Protein AF-A0A078AHN8-F1 (afdb_monomer)

Structure (mmCIF, N/CA/C/O backbone):
data_AF-A0A078AHN8-F1
#
_entry.id   AF-A0A078AHN8-F1
#
loop_
_atom_site.group_PDB
_atom_site.id
_atom_site.type_symbol
_atom_site.label_atom_id
_atom_site.label_alt_id
_atom_site.label_comp_id
_atom_site.label_asym_id
_atom_site.label_entity_id
_atom_site.label_seq_id
_atom_site.pdbx_PDB_ins_code
_atom_site.Cartn_x
_atom_site.Cartn_y
_atom_site.Cartn_z
_atom_site.occupancy
_atom_site.B_iso_or_equiv
_atom_site.auth_seq_id
_atom_site.auth_comp_id
_atom_site.auth_asym_id
_atom_site.auth_atom_id
_atom_site.pdbx_PDB_model_num
ATOM 1 N N . MET A 1 1 ? 18.246 -68.672 49.654 1.00 35.75 1 MET A N 1
ATOM 2 C CA . MET A 1 1 ? 19.232 -68.767 50.745 1.00 35.75 1 MET A CA 1
ATOM 3 C C . MET A 1 1 ? 20.589 -68.772 50.081 1.00 35.75 1 MET A C 1
ATOM 5 O O . MET A 1 1 ? 20.738 -69.561 49.163 1.00 35.75 1 MET A O 1
ATOM 9 N N . GLU A 1 2 ? 21.469 -67.874 50.535 1.00 36.12 2 GLU A N 1
ATOM 10 C CA . GLU A 1 2 ? 22.922 -67.840 50.276 1.00 36.12 2 GLU A CA 1
ATOM 11 C C . GLU A 1 2 ? 23.382 -67.589 48.828 1.00 36.12 2 GLU A C 1
ATOM 13 O O . GLU A 1 2 ? 22.828 -68.114 47.877 1.00 36.12 2 GLU A O 1
ATOM 18 N N . GLN A 1 3 ? 24.429 -66.822 48.550 1.00 37.09 3 GLN A N 1
ATOM 19 C CA . GLN A 1 3 ? 25.116 -65.733 49.241 1.00 37.09 3 GLN A CA 1
ATOM 20 C C . GLN A 1 3 ? 26.024 -65.114 48.165 1.00 37.09 3 GLN A C 1
ATOM 22 O O . GLN A 1 3 ? 26.516 -65.808 47.277 1.00 37.09 3 GLN A O 1
ATOM 27 N N . GLN A 1 4 ? 26.216 -63.801 48.232 1.00 43.62 4 GLN A N 1
ATOM 28 C CA . GLN A 1 4 ? 27.265 -63.087 47.508 1.00 43.62 4 GLN A CA 1
ATOM 29 C C . GLN A 1 4 ? 28.646 -63.640 47.877 1.00 43.62 4 GLN A C 1
ATOM 31 O O . GLN A 1 4 ? 28.876 -63.904 49.054 1.00 43.62 4 GLN A O 1
ATOM 36 N N . GLN A 1 5 ? 29.584 -63.661 46.925 1.00 42.03 5 GLN A N 1
ATOM 37 C CA . GLN A 1 5 ? 30.926 -63.130 47.174 1.00 42.03 5 GLN A CA 1
ATOM 38 C C . GLN A 1 5 ? 31.675 -62.813 45.874 1.00 42.03 5 GLN A C 1
ATOM 40 O O . GLN A 1 5 ? 31.780 -63.615 44.949 1.00 42.03 5 GLN A O 1
ATOM 45 N N . SER A 1 6 ? 32.137 -61.573 45.850 1.00 37.25 6 SER A N 1
ATOM 46 C CA . SER A 1 6 ? 33.074 -60.912 44.954 1.00 37.25 6 SER A CA 1
ATOM 47 C C . SER A 1 6 ? 34.523 -61.143 45.401 1.00 37.25 6 SER A C 1
ATOM 49 O O . SER A 1 6 ? 34.745 -61.327 46.592 1.00 37.25 6 SER A O 1
ATOM 51 N N . ASP A 1 7 ? 35.471 -61.101 44.453 1.00 36.12 7 ASP A N 1
ATOM 52 C CA . ASP A 1 7 ? 36.743 -60.329 44.473 1.00 36.12 7 ASP A CA 1
ATOM 53 C C . ASP A 1 7 ? 37.668 -60.823 43.331 1.00 36.12 7 ASP A C 1
ATOM 55 O O . ASP A 1 7 ? 37.806 -62.022 43.111 1.00 36.12 7 ASP A O 1
ATOM 59 N N . GLN A 1 8 ? 38.072 -59.964 42.376 1.00 36.69 8 GLN A N 1
ATOM 60 C CA . GLN A 1 8 ? 39.296 -59.125 42.364 1.00 36.69 8 GLN A CA 1
ATOM 61 C C . GLN A 1 8 ? 40.592 -59.948 42.516 1.00 36.69 8 GLN A C 1
ATOM 63 O O . GLN A 1 8 ? 40.705 -60.750 43.425 1.00 36.69 8 GLN A O 1
ATOM 68 N N . SER A 1 9 ? 41.677 -59.813 41.751 1.00 36.75 9 SER A N 1
ATOM 69 C CA . SER A 1 9 ? 42.157 -58.917 40.690 1.00 36.75 9 SER A CA 1
ATOM 70 C C . SER A 1 9 ? 43.461 -59.551 40.165 1.00 36.75 9 SER A C 1
ATOM 72 O O . SER A 1 9 ? 44.161 -60.157 40.970 1.00 36.75 9 SER A O 1
ATOM 74 N N . GLN A 1 10 ? 43.863 -59.348 38.901 1.00 33.56 10 GLN A N 1
ATOM 75 C CA . GLN A 1 10 ? 45.267 -59.023 38.575 1.00 33.56 10 GLN A CA 1
ATOM 76 C C . GLN A 1 10 ? 45.485 -58.587 37.114 1.00 33.56 10 GLN A C 1
ATOM 78 O O . GLN A 1 10 ? 45.014 -59.193 36.158 1.00 33.56 10 GLN A O 1
ATOM 83 N N . HIS A 1 11 ? 46.224 -57.481 37.019 1.00 36.34 11 HIS A N 1
ATOM 84 C CA . HIS A 1 11 ? 46.877 -56.838 35.884 1.00 36.34 11 HIS A CA 1
ATOM 85 C C . HIS A 1 11 ? 47.443 -57.736 34.769 1.00 36.34 11 HIS A C 1
ATOM 87 O O . HIS A 1 11 ? 48.199 -58.657 35.055 1.00 36.34 11 HIS A O 1
ATOM 93 N N . GLN A 1 12 ? 47.260 -57.295 33.514 1.00 32.47 12 GLN A N 1
ATOM 94 C CA . GLN A 1 12 ? 48.341 -57.074 32.534 1.00 32.47 12 GLN A CA 1
ATOM 95 C C . GLN A 1 12 ? 47.819 -56.275 31.314 1.00 32.47 12 GLN A C 1
ATOM 97 O O . GLN A 1 12 ? 46.840 -56.647 30.676 1.00 32.47 12 GLN A O 1
ATOM 102 N N . GLN A 1 13 ? 48.490 -55.168 30.993 1.00 35.78 13 GLN A N 1
ATOM 103 C CA . GLN A 1 13 ? 48.523 -54.502 29.678 1.00 35.78 13 GLN A CA 1
ATOM 104 C C . GLN A 1 13 ? 49.965 -54.650 29.138 1.00 35.78 13 GLN A C 1
ATOM 106 O O . GLN A 1 13 ? 50.864 -54.881 29.948 1.00 35.78 13 GLN A O 1
ATOM 111 N N . PRO A 1 14 ? 50.277 -54.341 27.864 1.00 43.97 14 PRO A N 1
ATOM 112 C CA . PRO A 1 14 ? 49.484 -54.432 26.635 1.00 43.97 14 PRO A CA 1
ATOM 113 C C . PRO A 1 14 ? 50.279 -55.144 25.507 1.00 43.97 14 PRO A C 1
ATOM 115 O O . PRO A 1 14 ? 51.507 -55.096 25.471 1.00 43.97 14 PRO A O 1
ATOM 118 N N . GLN A 1 15 ? 49.605 -55.737 24.518 1.00 32.09 15 GLN A N 1
ATOM 119 C CA . GLN A 1 15 ? 50.236 -56.015 23.221 1.00 32.09 15 GLN A CA 1
ATOM 120 C C . GLN A 1 15 ? 49.446 -55.359 22.093 1.00 32.09 15 GLN A C 1
ATOM 122 O O . GLN A 1 15 ? 48.255 -55.583 21.894 1.00 32.09 15 GLN A O 1
ATOM 127 N N . SER A 1 16 ? 50.178 -54.502 21.391 1.00 38.03 16 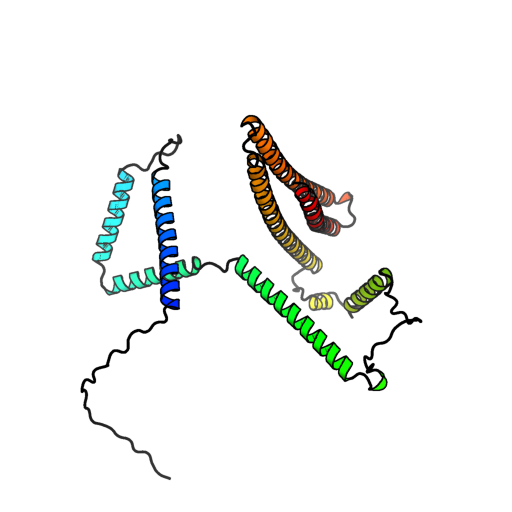SER A N 1
ATOM 128 C CA . SER A 1 16 ? 49.850 -53.780 20.175 1.00 38.03 16 SER A CA 1
ATOM 129 C C . SER A 1 16 ? 49.277 -54.691 19.093 1.00 38.03 16 SER A C 1
ATOM 131 O O . SER A 1 16 ? 49.978 -55.561 18.577 1.00 38.03 16 SER A O 1
ATOM 133 N N . THR A 1 17 ? 48.037 -54.432 18.689 1.00 34.03 17 THR A N 1
ATOM 134 C CA . THR A 1 17 ? 47.486 -54.932 17.428 1.00 34.03 17 THR A CA 1
ATOM 135 C C . THR A 1 17 ? 47.463 -53.783 16.429 1.00 34.03 17 THR A C 1
ATOM 137 O O . THR A 1 17 ? 46.892 -52.725 16.682 1.00 34.03 17 THR A O 1
ATOM 140 N N . GLN A 1 18 ? 48.159 -53.986 15.315 1.00 33.25 18 GLN A N 1
ATOM 141 C CA . GLN A 1 18 ? 48.203 -53.089 14.170 1.00 33.25 18 GLN A CA 1
ATOM 142 C C . GLN A 1 18 ? 46.805 -52.981 13.550 1.00 33.25 18 GLN A C 1
ATOM 144 O O . GLN A 1 18 ? 46.263 -53.964 13.046 1.00 33.25 18 GLN A O 1
ATOM 149 N N . SER A 1 19 ? 46.232 -51.780 13.573 1.00 33.88 19 SER A N 1
ATOM 150 C CA . SER A 1 19 ? 45.054 -51.441 12.778 1.00 33.88 19 SER A CA 1
ATOM 151 C C . SER A 1 19 ? 45.464 -51.330 11.312 1.00 33.88 19 SER A C 1
ATOM 153 O O . SER A 1 19 ? 46.195 -50.418 10.928 1.00 33.88 19 SER A O 1
ATOM 155 N N . ASN A 1 20 ? 44.995 -52.271 10.496 1.00 37.12 20 ASN A N 1
ATOM 156 C CA . ASN A 1 20 ? 45.061 -52.168 9.046 1.00 37.12 20 ASN A CA 1
ATOM 157 C C . ASN A 1 20 ? 44.153 -51.031 8.566 1.00 37.12 20 ASN A C 1
ATOM 159 O O . ASN A 1 20 ? 42.945 -51.027 8.806 1.00 37.12 20 ASN A O 1
ATOM 163 N N . ASN A 1 21 ? 44.771 -50.088 7.859 1.00 38.84 21 ASN A N 1
ATOM 164 C CA . ASN A 1 21 ? 44.128 -49.026 7.101 1.00 38.84 21 ASN A CA 1
ATOM 165 C C . ASN A 1 21 ? 43.079 -49.602 6.143 1.00 38.84 21 ASN A C 1
ATOM 167 O O . ASN A 1 21 ? 43.415 -50.315 5.201 1.00 38.84 21 ASN A O 1
ATOM 171 N N . THR A 1 22 ? 41.819 -49.234 6.352 1.00 37.78 22 THR A N 1
ATOM 172 C CA . THR A 1 22 ? 40.804 -49.252 5.295 1.00 37.78 22 THR A CA 1
ATOM 173 C C . THR A 1 22 ? 40.292 -47.830 5.160 1.00 37.78 22 THR A C 1
ATOM 175 O O . THR A 1 22 ? 39.269 -47.455 5.725 1.00 37.78 22 THR A O 1
ATOM 178 N N . GLU A 1 23 ? 41.069 -47.014 4.458 1.00 41.03 23 GLU A N 1
ATOM 179 C CA . GLU A 1 23 ? 40.654 -45.691 4.029 1.00 41.03 23 GLU A CA 1
ATOM 180 C C . GLU A 1 23 ? 40.371 -45.719 2.524 1.00 41.03 23 GLU A C 1
ATOM 182 O O . GLU A 1 23 ? 41.184 -46.178 1.728 1.00 41.03 23 GLU A O 1
ATOM 187 N N . GLN A 1 24 ? 39.216 -45.145 2.187 1.00 39.56 24 GLN A N 1
ATOM 188 C CA . GLN A 1 24 ? 38.945 -44.415 0.949 1.00 39.56 24 GLN A CA 1
ATOM 189 C C . GLN A 1 24 ? 38.568 -45.234 -0.295 1.00 39.56 24 GLN A C 1
ATOM 191 O O . GLN A 1 24 ? 39.342 -45.443 -1.218 1.00 39.56 24 GLN A O 1
ATOM 196 N N . ASN A 1 25 ? 37.268 -45.518 -0.388 1.00 42.12 25 ASN A N 1
ATOM 197 C CA . ASN A 1 25 ? 36.521 -45.321 -1.631 1.00 42.12 25 ASN A CA 1
ATOM 198 C C . ASN A 1 25 ? 35.291 -44.459 -1.316 1.00 42.12 25 ASN A C 1
ATOM 200 O O . ASN A 1 25 ? 34.162 -44.940 -1.231 1.00 42.12 25 ASN A O 1
ATOM 204 N N . ALA A 1 26 ? 35.528 -43.165 -1.081 1.00 46.50 26 ALA A N 1
ATOM 205 C CA . ALA A 1 26 ? 34.457 -42.180 -1.079 1.00 46.50 26 ALA A CA 1
ATOM 206 C C . ALA A 1 26 ? 33.946 -42.036 -2.518 1.00 46.50 26 ALA A C 1
ATOM 208 O O . A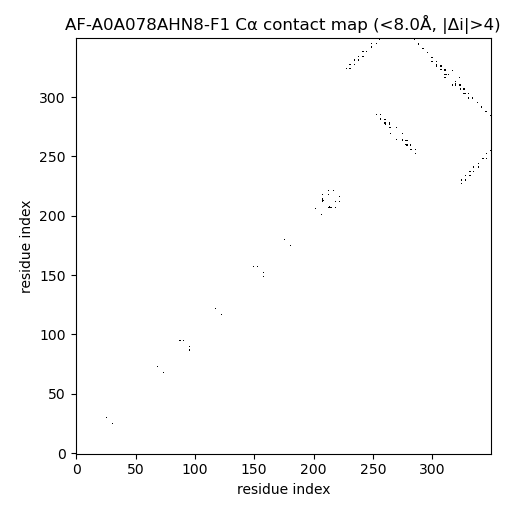LA A 1 26 ? 34.698 -41.743 -3.446 1.00 46.50 26 ALA A O 1
ATOM 209 N N . THR A 1 27 ? 32.656 -42.293 -2.702 1.00 52.50 27 THR A N 1
ATOM 210 C CA . THR A 1 27 ? 31.942 -42.192 -3.976 1.00 52.50 27 THR A CA 1
ATOM 211 C C . THR A 1 27 ? 32.239 -40.868 -4.700 1.00 52.50 27 THR A C 1
ATOM 213 O O . THR A 1 27 ? 32.110 -39.808 -4.081 1.00 52.50 27 THR A O 1
ATOM 216 N N . PRO A 1 28 ? 32.519 -40.883 -6.021 1.00 54.66 28 PRO A N 1
ATOM 217 C CA . PRO A 1 28 ? 32.940 -39.709 -6.804 1.00 54.66 28 PRO A CA 1
ATOM 218 C C . PRO A 1 28 ? 31.945 -38.536 -6.779 1.00 54.66 28 PRO A C 1
ATOM 220 O O . PRO A 1 28 ? 32.307 -37.402 -7.075 1.00 54.66 28 PRO A O 1
ATOM 223 N N . LYS A 1 29 ? 30.698 -38.780 -6.369 1.00 52.62 29 LYS A N 1
ATOM 224 C CA . LYS A 1 29 ? 29.659 -37.757 -6.214 1.00 52.62 29 LYS A CA 1
ATOM 225 C C . LYS A 1 29 ? 29.928 -36.798 -5.043 1.00 52.62 29 LYS A C 1
ATOM 227 O O . LYS A 1 29 ? 29.692 -35.605 -5.180 1.00 52.62 29 LYS A O 1
ATOM 232 N N . ILE A 1 30 ? 30.492 -37.295 -3.938 1.00 54.25 30 ILE A N 1
ATOM 233 C CA . ILE A 1 30 ? 30.787 -36.485 -2.741 1.00 54.25 30 ILE A CA 1
ATOM 234 C C . ILE A 1 30 ? 31.982 -35.556 -3.002 1.00 54.25 30 ILE A C 1
ATOM 236 O O . ILE A 1 30 ? 31.975 -34.407 -2.570 1.00 54.25 30 ILE A O 1
ATOM 240 N N . GLN A 1 31 ? 32.967 -36.016 -3.780 1.00 59.56 31 GLN A N 1
ATOM 241 C CA . GLN A 1 31 ? 34.129 -35.209 -4.162 1.00 59.56 31 GLN A CA 1
ATOM 242 C C . GLN A 1 31 ? 33.726 -34.012 -5.042 1.00 59.56 31 GLN A C 1
ATOM 244 O O . GLN A 1 31 ? 34.178 -32.892 -4.816 1.00 59.56 31 GLN A O 1
ATOM 249 N N . ILE A 1 32 ? 32.814 -34.233 -5.999 1.00 66.56 32 ILE A N 1
ATOM 250 C CA . ILE A 1 32 ? 32.313 -33.188 -6.907 1.00 66.56 32 ILE A CA 1
ATOM 251 C C . ILE A 1 32 ? 31.531 -32.112 -6.140 1.00 66.56 32 ILE A C 1
ATOM 253 O O . ILE A 1 32 ? 31.678 -30.921 -6.429 1.00 66.56 32 ILE A O 1
ATOM 257 N N . ASP A 1 33 ? 30.731 -32.503 -5.146 1.00 64.81 33 ASP A N 1
ATOM 258 C CA . ASP A 1 33 ? 29.982 -31.550 -4.323 1.00 64.81 33 ASP A CA 1
ATOM 259 C C . ASP A 1 33 ? 30.899 -30.753 -3.379 1.00 64.81 33 ASP A C 1
ATOM 261 O O . ASP A 1 33 ? 30.700 -29.546 -3.209 1.00 64.81 33 ASP A O 1
ATOM 265 N N . LEU A 1 34 ? 31.964 -31.371 -2.852 1.00 64.69 34 LEU A N 1
ATOM 266 C CA . LEU A 1 34 ? 32.978 -30.676 -2.050 1.00 64.69 34 LEU A CA 1
ATOM 267 C C . LEU A 1 34 ? 33.773 -29.652 -2.876 1.00 64.69 34 LEU A C 1
ATOM 269 O O . LEU A 1 34 ? 34.005 -28.532 -2.416 1.00 64.69 34 LEU A O 1
ATOM 273 N N . ASP A 1 35 ? 34.148 -29.997 -4.108 1.00 72.25 35 ASP A N 1
ATOM 274 C CA . ASP A 1 35 ? 34.859 -29.085 -5.011 1.00 72.25 35 ASP A CA 1
ATOM 275 C C . ASP A 1 35 ? 33.964 -27.930 -5.477 1.00 72.25 35 ASP A C 1
ATOM 277 O O . ASP A 1 35 ? 34.410 -26.782 -5.580 1.00 72.25 35 ASP A O 1
ATOM 281 N N . ARG A 1 36 ? 32.670 -28.195 -5.701 1.00 75.06 36 ARG A N 1
ATOM 282 C CA . ARG A 1 36 ? 31.678 -27.153 -5.996 1.00 75.06 36 ARG A CA 1
ATOM 283 C C . ARG A 1 36 ? 31.490 -26.209 -4.805 1.00 75.06 36 ARG A C 1
ATOM 285 O O . ARG A 1 36 ? 31.364 -25.001 -5.017 1.00 75.06 36 ARG A O 1
ATOM 292 N N . TYR A 1 37 ? 31.500 -26.727 -3.576 1.00 74.50 37 TYR A N 1
ATOM 293 C CA . TYR A 1 37 ? 31.437 -25.913 -2.361 1.00 74.50 37 TYR A CA 1
ATOM 294 C C . TYR A 1 37 ? 32.692 -25.042 -2.195 1.00 74.50 37 TYR A C 1
ATOM 296 O O . TYR A 1 37 ? 32.570 -23.833 -2.002 1.00 74.50 37 TYR A O 1
ATOM 304 N N . ARG A 1 38 ? 33.897 -25.603 -2.387 1.00 79.00 38 ARG A N 1
ATOM 305 C CA . ARG A 1 38 ? 35.157 -24.835 -2.333 1.00 79.00 38 ARG A CA 1
ATOM 306 C C . ARG A 1 38 ? 35.208 -23.707 -3.361 1.00 79.00 38 ARG A C 1
ATOM 308 O O . ARG A 1 38 ? 35.601 -22.601 -3.010 1.00 79.00 38 ARG A O 1
ATOM 315 N N . ARG A 1 39 ? 34.752 -23.941 -4.600 1.00 81.50 39 ARG A N 1
ATOM 316 C CA . ARG A 1 39 ? 34.687 -22.876 -5.622 1.00 81.50 39 ARG A CA 1
ATOM 317 C C . ARG A 1 39 ? 33.728 -21.752 -5.240 1.00 81.50 39 ARG A C 1
ATOM 319 O O . ARG A 1 39 ? 34.037 -20.594 -5.493 1.00 81.50 39 ARG A O 1
ATOM 326 N N . LYS A 1 40 ? 32.580 -22.068 -4.631 1.00 82.38 40 LYS A N 1
ATOM 327 C CA . LYS A 1 40 ? 31.655 -21.035 -4.137 1.00 82.38 40 LYS A CA 1
ATOM 328 C C . LYS A 1 40 ? 32.282 -20.208 -3.019 1.00 82.38 40 LYS A C 1
ATOM 330 O O . LYS A 1 40 ? 32.142 -18.992 -3.044 1.00 82.38 40 LYS A O 1
ATOM 335 N N . GLN A 1 41 ? 32.994 -20.850 -2.094 1.00 79.69 41 GLN A N 1
ATOM 336 C CA . GLN A 1 41 ? 33.667 -20.146 -1.005 1.00 79.69 41 GLN A CA 1
ATOM 337 C C . GLN A 1 41 ? 34.766 -19.215 -1.529 1.00 79.69 41 GLN A C 1
ATOM 339 O O . GLN A 1 41 ? 34.815 -18.053 -1.150 1.00 79.69 41 GLN A O 1
ATOM 344 N N . GLN A 1 42 ? 35.556 -19.679 -2.498 1.00 86.75 42 GLN A N 1
ATOM 345 C CA . GLN A 1 42 ? 36.605 -18.872 -3.118 1.00 86.75 42 GLN A CA 1
ATOM 346 C C . GLN A 1 42 ? 36.048 -17.634 -3.847 1.00 86.75 42 GLN A C 1
ATOM 348 O O . GLN A 1 42 ? 36.600 -16.550 -3.715 1.00 86.75 42 GLN A O 1
ATOM 353 N N . ILE A 1 43 ? 34.904 -17.757 -4.535 1.00 84.88 43 ILE A N 1
ATOM 354 C CA . ILE A 1 43 ? 34.223 -16.611 -5.170 1.00 84.88 43 ILE A CA 1
ATOM 355 C C . ILE A 1 43 ? 33.754 -15.582 -4.127 1.00 84.88 43 ILE A C 1
ATOM 357 O O . ILE A 1 43 ? 33.805 -14.379 -4.384 1.00 84.88 43 ILE A O 1
ATOM 361 N N . ILE A 1 44 ? 33.287 -16.040 -2.961 1.00 80.31 44 ILE A N 1
ATOM 362 C CA . ILE A 1 44 ? 32.862 -15.159 -1.863 1.00 80.31 44 ILE A CA 1
ATOM 363 C C . ILE A 1 44 ? 34.073 -14.419 -1.282 1.00 80.31 44 ILE A C 1
ATOM 365 O O . ILE A 1 44 ? 34.020 -13.197 -1.131 1.00 80.31 44 ILE A O 1
ATOM 369 N N . ASP A 1 45 ? 35.170 -15.131 -1.035 1.00 82.25 45 ASP A N 1
ATOM 370 C CA . ASP A 1 45 ? 36.396 -14.562 -0.468 1.00 82.25 45 ASP A CA 1
ATOM 371 C C . ASP A 1 45 ? 37.056 -13.556 -1.440 1.00 82.25 45 ASP A C 1
ATOM 373 O O . ASP A 1 45 ? 37.515 -12.481 -1.029 1.00 82.25 45 ASP A O 1
ATOM 377 N N . ASP A 1 46 ? 37.026 -13.840 -2.748 1.00 85.19 46 ASP A N 1
ATOM 378 C CA . ASP A 1 46 ? 37.503 -12.938 -3.804 1.00 85.19 46 ASP A CA 1
ATOM 379 C C . ASP A 1 46 ? 36.628 -11.676 -3.903 1.00 85.19 46 ASP A C 1
ATOM 381 O O . ASP A 1 46 ? 37.144 -10.557 -3.989 1.00 85.19 46 ASP A O 1
ATOM 385 N N . ALA A 1 47 ? 35.300 -11.819 -3.819 1.00 79.19 47 ALA A N 1
ATOM 386 C CA . ALA A 1 47 ? 34.372 -10.687 -3.826 1.00 79.19 47 ALA A CA 1
ATOM 387 C C . ALA A 1 47 ? 34.529 -9.791 -2.584 1.00 79.19 47 ALA A C 1
ATOM 389 O O . ALA A 1 47 ? 34.422 -8.562 -2.674 1.00 79.19 47 ALA A O 1
ATOM 390 N N . GLU A 1 48 ? 34.812 -10.377 -1.419 1.00 81.31 48 GLU A N 1
ATOM 391 C CA . GLU A 1 48 ? 35.052 -9.625 -0.188 1.00 81.31 48 GLU A CA 1
ATOM 392 C C . GLU A 1 48 ? 36.398 -8.886 -0.225 1.00 81.31 48 GLU A C 1
ATOM 394 O O . GLU A 1 48 ? 36.508 -7.737 0.222 1.00 81.31 48 GLU A O 1
ATOM 399 N N . THR A 1 49 ? 37.414 -9.509 -0.825 1.00 83.44 49 THR A N 1
ATOM 400 C CA . THR A 1 49 ? 38.720 -8.885 -1.069 1.00 83.44 49 THR A CA 1
ATOM 401 C C . THR A 1 49 ? 38.589 -7.712 -2.041 1.00 83.44 49 THR A C 1
ATOM 403 O O . THR A 1 49 ? 39.112 -6.630 -1.766 1.00 83.44 49 THR A O 1
ATOM 406 N N . GLN A 1 50 ? 37.805 -7.868 -3.111 1.00 77.19 50 GLN A N 1
ATOM 407 C CA . GLN A 1 50 ? 37.544 -6.794 -4.069 1.00 77.19 50 GLN A CA 1
ATOM 408 C C . GLN A 1 50 ? 36.805 -5.613 -3.420 1.00 77.19 50 GLN A C 1
ATOM 410 O O . GLN A 1 50 ? 37.220 -4.466 -3.578 1.00 77.19 50 GLN A O 1
ATOM 415 N N . ARG A 1 51 ? 35.798 -5.875 -2.570 1.00 74.62 51 ARG A N 1
ATOM 416 C CA . ARG A 1 51 ? 35.130 -4.825 -1.773 1.00 74.62 51 ARG A CA 1
ATOM 417 C C . ARG A 1 51 ? 36.093 -4.070 -0.858 1.00 74.62 51 ARG A C 1
ATOM 419 O O . ARG A 1 51 ? 35.974 -2.853 -0.718 1.00 74.62 51 ARG A O 1
ATOM 426 N N . LYS A 1 52 ? 37.045 -4.764 -0.226 1.00 75.75 52 LYS A N 1
ATOM 427 C CA . LYS A 1 52 ? 38.075 -4.140 0.625 1.00 75.75 52 LYS A CA 1
ATOM 428 C C . LYS A 1 52 ? 39.037 -3.261 -0.184 1.00 75.75 52 LYS A C 1
ATOM 430 O O . LYS A 1 52 ? 39.501 -2.247 0.338 1.00 75.75 52 LYS A O 1
ATOM 435 N N . ILE A 1 53 ? 39.320 -3.617 -1.438 1.00 75.31 53 ILE A N 1
ATOM 436 C CA . ILE A 1 53 ? 40.125 -2.803 -2.363 1.00 75.31 53 ILE A CA 1
ATOM 437 C C . ILE A 1 53 ? 39.341 -1.557 -2.800 1.00 75.31 53 ILE A C 1
ATOM 439 O O . ILE A 1 53 ? 39.869 -0.447 -2.722 1.00 75.31 53 ILE A O 1
ATOM 443 N N . ASP A 1 54 ? 38.065 -1.709 -3.153 1.00 69.88 54 ASP A N 1
ATOM 444 C CA . ASP A 1 54 ? 37.213 -0.591 -3.572 1.00 69.88 54 ASP A CA 1
ATOM 445 C C . ASP A 1 54 ? 36.986 0.415 -2.432 1.00 69.88 54 ASP A C 1
ATOM 447 O O . ASP A 1 54 ? 37.103 1.622 -2.636 1.00 69.88 54 ASP A O 1
ATOM 451 N N . LEU A 1 55 ? 36.786 -0.058 -1.197 1.00 65.62 55 LEU A N 1
ATOM 452 C CA . LEU A 1 55 ? 36.685 0.796 -0.004 1.00 65.62 55 LEU A CA 1
ATOM 453 C C . LEU A 1 55 ? 37.980 1.564 0.305 1.00 65.62 55 LEU A C 1
ATOM 455 O O . LEU A 1 55 ? 37.918 2.672 0.835 1.00 65.62 55 LEU A O 1
ATOM 459 N N . LYS A 1 56 ? 39.153 1.016 -0.041 1.00 64.75 56 LYS A N 1
ATOM 460 C CA . LYS A 1 56 ? 40.436 1.728 0.089 1.00 64.75 56 LYS A CA 1
ATOM 461 C C . LYS A 1 56 ? 40.625 2.800 -0.985 1.00 64.75 56 LYS A C 1
ATOM 463 O O . LYS A 1 56 ? 41.281 3.803 -0.714 1.00 64.75 56 LYS A O 1
ATOM 468 N N . ASN A 1 57 ? 40.027 2.623 -2.163 1.00 56.53 57 ASN A N 1
ATOM 469 C CA . ASN A 1 57 ? 40.093 3.595 -3.256 1.00 56.53 57 ASN A CA 1
ATOM 470 C C . ASN A 1 57 ? 39.068 4.734 -3.123 1.00 56.53 57 ASN A C 1
ATOM 472 O O . ASN A 1 57 ? 39.227 5.780 -3.753 1.00 56.53 57 ASN A O 1
ATOM 476 N N . VAL A 1 58 ? 38.068 4.603 -2.244 1.00 50.22 58 VAL A N 1
ATOM 477 C CA . VAL A 1 58 ? 37.176 5.706 -1.856 1.00 50.22 58 VAL A CA 1
ATOM 478 C C . VAL A 1 58 ? 37.822 6.521 -0.727 1.00 50.22 58 VAL A C 1
ATOM 480 O O . VAL A 1 58 ? 37.373 6.540 0.417 1.00 50.22 58 VAL A O 1
ATOM 483 N N . GLN A 1 59 ? 38.902 7.237 -1.046 1.00 47.88 59 GLN A N 1
ATOM 484 C CA . GLN A 1 59 ? 39.398 8.326 -0.206 1.00 47.88 59 GLN A CA 1
ATOM 485 C C . GLN A 1 59 ? 39.696 9.590 -1.025 1.00 47.88 59 GLN A C 1
ATOM 487 O O . GLN A 1 59 ? 40.569 9.611 -1.884 1.00 47.88 59 GLN A O 1
ATOM 492 N N . LYS A 1 60 ? 39.020 10.670 -0.594 1.00 41.69 60 LYS A N 1
ATOM 493 C CA . LYS A 1 60 ? 39.339 12.108 -0.727 1.00 41.69 60 LYS A CA 1
ATOM 494 C C . LYS A 1 60 ? 38.746 12.874 -1.921 1.00 41.69 60 LYS A C 1
ATOM 496 O O . LYS A 1 60 ? 39.445 13.308 -2.828 1.00 41.69 60 LYS A O 1
ATOM 501 N N . LYS A 1 61 ? 37.485 13.288 -1.750 1.00 42.34 61 LYS A N 1
ATOM 502 C CA . LYS A 1 61 ? 37.178 14.731 -1.768 1.00 42.34 61 LYS A CA 1
ATOM 503 C C . LYS A 1 61 ? 36.913 15.176 -0.322 1.00 42.34 61 LYS A C 1
ATOM 505 O O . LYS A 1 61 ? 36.098 14.541 0.344 1.00 42.34 61 LYS A O 1
ATOM 510 N N . PRO A 1 62 ? 37.629 16.179 0.208 1.00 42.41 62 PRO A N 1
ATOM 511 C CA . PRO A 1 62 ? 37.465 16.592 1.594 1.00 42.41 62 PRO A CA 1
ATOM 512 C C . PRO A 1 62 ? 36.133 17.329 1.772 1.00 42.41 62 PRO A C 1
ATOM 514 O O . PRO A 1 62 ? 35.885 18.344 1.123 1.00 42.41 62 PRO A O 1
ATOM 517 N N . HIS A 1 63 ? 35.292 16.831 2.678 1.00 47.50 63 HIS A N 1
ATOM 518 C CA . HIS A 1 63 ? 34.229 17.635 3.272 1.00 47.50 63 HIS A CA 1
ATOM 519 C C . HIS A 1 63 ? 34.869 18.693 4.190 1.00 47.50 63 HIS A C 1
ATOM 521 O O . HIS A 1 63 ? 35.700 18.339 5.034 1.00 47.50 63 HIS A O 1
ATOM 527 N N . PRO A 1 64 ? 34.503 19.980 4.068 1.00 41.91 64 PRO A N 1
ATOM 528 C CA . PRO A 1 64 ? 34.966 21.010 4.984 1.00 41.91 64 PRO A CA 1
ATOM 529 C C . PRO A 1 64 ? 34.257 20.810 6.329 1.00 41.91 64 PRO A C 1
ATOM 531 O O . PRO A 1 64 ? 33.085 21.141 6.467 1.00 41.91 64 PRO A O 1
ATOM 534 N N . GLY A 1 65 ? 34.938 20.219 7.314 1.00 49.66 65 GLY A N 1
ATOM 535 C CA . GLY A 1 65 ? 34.401 20.165 8.680 1.00 49.66 65 GLY A CA 1
ATOM 536 C C . GLY A 1 65 ? 34.960 19.092 9.609 1.00 49.66 65 GLY A C 1
ATOM 537 O O . GLY A 1 65 ? 34.914 19.284 10.818 1.00 49.66 65 GLY A O 1
ATOM 538 N N . PHE A 1 66 ? 35.540 18.004 9.097 1.00 45.81 66 PHE A N 1
ATOM 539 C CA . PHE A 1 66 ? 36.115 16.961 9.955 1.00 45.81 66 PHE A CA 1
ATOM 540 C C . PHE A 1 66 ? 37.642 17.034 9.961 1.00 45.81 66 PHE A C 1
ATOM 542 O O . PHE A 1 66 ? 38.309 16.624 9.012 1.00 45.81 66 PHE A O 1
ATOM 549 N N . LYS A 1 67 ? 38.200 17.572 11.052 1.00 47.88 67 LYS A N 1
ATOM 550 C CA . LYS A 1 67 ? 39.628 17.440 11.352 1.00 47.88 67 LYS A CA 1
ATOM 551 C C . LYS A 1 67 ? 39.898 15.969 11.705 1.00 47.88 67 LYS A C 1
ATOM 553 O O . LYS A 1 67 ? 39.275 15.478 12.646 1.00 47.88 67 LYS A O 1
ATOM 558 N N . PRO A 1 68 ? 40.775 15.254 10.979 1.00 53.38 68 PRO A N 1
ATOM 559 C CA . PRO A 1 68 ? 41.196 13.923 11.397 1.00 53.38 68 PRO A CA 1
ATOM 560 C C . PRO A 1 68 ? 41.855 14.002 12.785 1.00 53.38 68 PRO A C 1
ATOM 562 O O . PRO A 1 68 ? 42.446 15.040 13.111 1.00 53.38 68 PRO A O 1
ATOM 565 N N . PRO A 1 69 ? 41.747 12.942 13.610 1.00 53.41 69 PRO A N 1
ATOM 566 C CA . PRO A 1 69 ? 42.419 12.894 14.901 1.00 53.41 69 PRO A CA 1
ATOM 567 C C . PRO A 1 69 ? 43.910 13.173 14.697 1.00 53.41 69 PRO A C 1
ATOM 569 O O . PRO A 1 69 ? 44.526 12.668 13.756 1.00 53.41 69 PRO A O 1
ATOM 572 N N . SER A 1 70 ? 44.475 14.042 15.535 1.00 62.44 70 SER A N 1
ATOM 573 C CA . SER A 1 70 ? 45.889 14.395 15.465 1.00 62.44 70 SER A CA 1
ATOM 574 C C . SER A 1 70 ? 46.747 13.132 15.570 1.00 62.44 70 SER A C 1
ATOM 576 O O . SER A 1 70 ? 46.391 12.195 16.282 1.00 62.44 70 SER A O 1
ATOM 578 N N . LEU A 1 71 ? 47.906 13.116 14.905 1.00 60.50 71 LEU A N 1
ATOM 579 C CA . LEU A 1 71 ? 48.896 12.029 14.998 1.00 60.50 71 LEU A CA 1
ATOM 580 C C . LEU A 1 71 ? 49.222 11.642 16.459 1.00 60.50 71 LEU A C 1
ATOM 582 O O . LEU A 1 71 ? 49.531 10.487 16.737 1.00 60.50 71 LEU A O 1
ATOM 586 N N . SER A 1 72 ? 49.058 12.577 17.403 1.00 70.25 72 SER A N 1
ATOM 587 C CA . SER A 1 72 ? 49.183 12.327 18.842 1.00 70.25 72 SER A CA 1
ATOM 588 C C . SER A 1 72 ? 48.109 11.390 19.412 1.00 70.25 72 SER A C 1
ATOM 590 O O . SER A 1 72 ? 48.414 10.595 20.290 1.00 70.25 72 SER A O 1
ATOM 592 N N . ALA A 1 73 ? 46.865 11.447 18.927 1.00 68.06 73 ALA A N 1
ATOM 593 C CA . ALA A 1 73 ? 45.775 10.590 19.397 1.00 68.06 73 ALA A CA 1
ATOM 594 C C . ALA A 1 73 ? 45.949 9.143 18.913 1.00 68.06 73 ALA A C 1
ATOM 596 O O . ALA A 1 73 ? 45.637 8.197 19.633 1.00 68.06 73 ALA A O 1
ATOM 597 N N . GLN A 1 74 ? 46.505 8.969 17.713 1.00 73.25 74 GLN A N 1
ATOM 598 C CA . GLN A 1 74 ? 46.798 7.651 17.156 1.00 73.25 74 GLN A CA 1
ATOM 599 C C . GLN A 1 74 ? 47.980 6.989 17.888 1.00 73.25 74 GLN A C 1
ATOM 601 O O . GLN A 1 74 ? 47.888 5.826 18.269 1.00 73.25 74 GLN A O 1
ATOM 606 N N . GLN A 1 75 ? 49.026 7.761 18.209 1.00 76.50 75 GLN A N 1
ATOM 607 C CA . GLN A 1 75 ? 50.136 7.301 19.053 1.00 76.50 75 GLN A CA 1
ATOM 608 C C . GLN A 1 75 ? 49.692 6.967 20.484 1.00 76.50 75 GLN A C 1
ATOM 610 O O . GLN A 1 75 ? 50.102 5.945 21.024 1.00 76.50 75 GLN A O 1
ATOM 615 N N . GLN A 1 76 ? 48.810 7.771 21.087 1.00 75.62 76 GLN A N 1
ATOM 616 C CA . GLN A 1 76 ? 48.264 7.482 22.419 1.00 75.62 76 GLN A CA 1
ATOM 617 C C . GLN A 1 76 ? 47.424 6.199 22.443 1.00 75.62 76 GLN A C 1
ATOM 619 O O . GLN A 1 76 ? 47.467 5.457 23.425 1.00 75.62 76 GLN A O 1
ATOM 624 N N . PHE A 1 77 ? 46.692 5.907 21.367 1.00 75.25 77 PHE A N 1
ATOM 625 C CA . PHE A 1 77 ? 45.925 4.669 21.245 1.00 75.25 77 PHE A CA 1
ATOM 626 C C . PHE A 1 77 ? 46.836 3.440 21.110 1.00 75.25 77 PHE A C 1
ATOM 628 O O . PHE A 1 77 ? 46.632 2.445 21.804 1.00 75.25 77 PHE A O 1
ATOM 635 N N . GLU A 1 78 ? 47.883 3.520 20.285 1.00 79.12 78 GLU A N 1
ATOM 636 C CA . GLU A 1 78 ? 48.873 2.443 20.143 1.00 79.12 78 GLU A CA 1
ATOM 637 C C . GLU A 1 78 ? 49.668 2.209 21.437 1.00 79.12 78 GLU A C 1
ATOM 639 O O . GLU A 1 78 ? 49.901 1.064 21.833 1.00 79.12 78 GLU A O 1
ATOM 644 N N . GLU A 1 79 ? 50.038 3.278 22.147 1.00 80.94 79 GLU A N 1
ATOM 645 C CA . GLU A 1 79 ? 50.723 3.179 23.438 1.00 80.94 79 GLU A CA 1
ATOM 646 C C . GLU A 1 79 ? 49.806 2.593 24.524 1.00 80.94 79 GLU A C 1
ATOM 648 O O . GLU A 1 79 ? 50.249 1.789 25.347 1.00 80.94 79 GLU A O 1
ATOM 653 N N . SER A 1 80 ? 48.513 2.933 24.497 1.00 78.06 80 SER A N 1
ATOM 654 C CA . SER A 1 80 ? 47.503 2.341 25.378 1.00 78.06 80 SER A CA 1
ATOM 655 C C . SER A 1 80 ? 47.339 0.840 25.119 1.00 78.06 80 SER A C 1
ATOM 657 O O . SER A 1 80 ? 47.385 0.062 26.074 1.00 78.06 80 SER A O 1
ATOM 659 N N . GLN A 1 81 ? 47.259 0.409 23.854 1.00 79.19 81 GLN A N 1
ATOM 660 C CA . GLN A 1 81 ? 47.191 -1.017 23.516 1.00 79.19 81 GLN A CA 1
ATOM 661 C C . GLN A 1 81 ? 48.452 -1.779 23.939 1.00 79.19 81 GLN A C 1
ATOM 663 O O . GLN A 1 81 ? 48.346 -2.865 24.510 1.00 79.19 81 GLN A O 1
ATOM 668 N N . ARG A 1 82 ? 49.647 -1.203 23.739 1.00 80.62 82 ARG A N 1
ATOM 669 C CA . ARG A 1 82 ? 50.908 -1.814 24.195 1.00 80.62 82 ARG A CA 1
ATOM 670 C C . ARG A 1 82 ? 50.974 -1.956 25.714 1.00 80.62 82 ARG A C 1
ATOM 672 O O . ARG A 1 82 ? 51.376 -3.007 26.206 1.00 80.62 82 ARG A O 1
ATOM 679 N N . LYS A 1 83 ? 50.554 -0.934 26.468 1.00 81.19 83 LYS A N 1
ATOM 680 C CA . LYS A 1 83 ? 50.491 -1.007 27.941 1.00 81.19 83 LYS A CA 1
ATOM 681 C C . LYS A 1 83 ? 49.505 -2.077 28.412 1.00 81.19 83 LYS A C 1
ATOM 683 O O . LYS A 1 83 ? 49.794 -2.785 29.373 1.00 81.19 83 LYS A O 1
ATOM 688 N N . GLN A 1 84 ? 48.384 -2.238 27.712 1.00 76.06 84 GLN A N 1
ATOM 689 C CA . GLN A 1 84 ? 47.384 -3.256 28.027 1.00 76.06 84 GLN A CA 1
ATOM 690 C C . GLN A 1 84 ? 47.880 -4.681 27.718 1.00 76.06 84 GLN A C 1
ATOM 692 O O . GLN A 1 84 ? 47.594 -5.604 28.478 1.00 76.06 84 GLN A O 1
ATOM 697 N N . GLN A 1 85 ? 48.668 -4.865 26.653 1.00 76.31 85 GLN A N 1
ATOM 698 C CA . GLN A 1 85 ? 49.313 -6.147 26.336 1.00 76.31 85 GLN A CA 1
ATOM 699 C C . GLN A 1 85 ? 50.381 -6.528 27.367 1.00 76.31 85 GLN A C 1
ATOM 701 O O . GLN A 1 85 ? 50.345 -7.639 27.888 1.00 76.31 85 GLN A O 1
ATOM 706 N N . LEU A 1 86 ? 51.257 -5.592 27.742 1.00 79.94 86 LEU A N 1
ATOM 707 C CA . LEU A 1 86 ? 52.284 -5.832 28.764 1.00 79.94 86 LEU A CA 1
ATOM 708 C C . LEU A 1 86 ? 51.676 -6.151 30.139 1.00 79.94 86 LEU A C 1
ATOM 710 O O . LEU A 1 86 ? 52.193 -7.001 30.859 1.00 79.94 86 LEU A O 1
ATOM 714 N N . GLN A 1 87 ? 50.547 -5.527 30.497 1.00 73.81 87 GLN A N 1
ATOM 715 C CA . GLN A 1 87 ? 49.804 -5.902 31.704 1.00 73.81 87 GLN A CA 1
ATOM 716 C C . GLN A 1 87 ? 49.232 -7.320 31.624 1.00 73.81 87 GLN A C 1
ATOM 718 O O . GLN A 1 87 ? 49.257 -8.029 32.625 1.00 73.81 87 GLN A O 1
ATOM 723 N N . ARG A 1 88 ? 48.751 -7.757 30.453 1.00 68.94 88 ARG A N 1
ATOM 724 C CA . ARG A 1 88 ? 48.238 -9.125 30.262 1.00 68.94 88 ARG A CA 1
ATOM 725 C C . ARG A 1 88 ? 49.338 -10.189 30.357 1.00 68.94 88 ARG A C 1
ATOM 727 O O . ARG A 1 88 ? 49.057 -11.308 30.780 1.00 68.94 88 ARG A O 1
ATOM 734 N N . GLU A 1 89 ? 50.578 -9.848 30.014 1.00 74.69 89 GLU A N 1
ATOM 735 C CA . GLU A 1 89 ? 51.731 -10.754 30.121 1.00 74.69 89 GLU A CA 1
ATOM 736 C C . GLU A 1 89 ? 52.205 -10.969 31.568 1.00 74.69 89 GLU A C 1
ATOM 738 O O . GLU A 1 89 ? 52.737 -12.034 31.876 1.00 74.69 89 GLU A O 1
ATOM 743 N N . GLN A 1 90 ? 51.957 -10.010 32.468 1.00 81.75 90 GLN A N 1
ATOM 744 C CA . GLN A 1 90 ? 52.312 -10.102 33.894 1.00 81.75 90 GLN A CA 1
ATOM 745 C C . GLN A 1 90 ? 51.260 -10.814 34.763 1.00 81.75 90 GLN A C 1
ATOM 747 O O . GLN A 1 90 ? 51.468 -10.979 35.965 1.00 81.75 90 GLN A O 1
ATOM 752 N N . LEU A 1 91 ? 50.132 -11.232 34.184 1.00 78.38 91 LEU A N 1
ATOM 753 C CA . LEU A 1 91 ? 49.074 -11.931 34.913 1.00 78.38 91 LEU A CA 1
ATOM 754 C C . LEU A 1 91 ? 49.501 -13.355 35.285 1.00 78.38 91 LEU A C 1
ATOM 756 O O . LEU A 1 91 ? 50.155 -14.052 34.505 1.00 78.38 91 LEU A O 1
ATOM 760 N N . THR A 1 92 ? 49.074 -13.811 36.461 1.00 85.75 92 THR A N 1
ATOM 761 C CA . THR A 1 92 ? 49.227 -15.216 36.856 1.00 85.75 92 THR A CA 1
ATOM 762 C C . THR A 1 92 ? 48.366 -16.116 35.963 1.00 85.75 92 THR A C 1
ATOM 764 O O . THR A 1 92 ? 47.373 -15.670 35.385 1.00 85.75 92 THR A O 1
ATOM 767 N N . GLU A 1 93 ? 48.725 -17.397 35.829 1.00 84.44 93 GLU A N 1
ATOM 768 C CA . GLU A 1 93 ? 47.976 -18.335 34.972 1.00 84.44 93 GLU A CA 1
ATOM 769 C C . GLU A 1 93 ? 46.491 -18.446 35.367 1.00 84.44 93 GLU A C 1
ATOM 771 O O . GLU A 1 93 ? 45.628 -18.512 34.494 1.00 84.44 93 GLU A O 1
ATOM 776 N N . GLU A 1 94 ? 46.165 -18.339 36.659 1.00 83.12 94 GLU A N 1
ATOM 777 C CA . GLU A 1 94 ? 44.774 -18.305 37.137 1.00 83.12 94 GLU A CA 1
ATOM 778 C C . GLU A 1 94 ? 44.014 -17.058 36.658 1.00 83.12 94 GLU A C 1
ATOM 780 O O . GLU A 1 94 ? 42.853 -17.141 36.255 1.00 83.12 94 GLU A O 1
ATOM 785 N N . GLN A 1 95 ? 44.670 -15.894 36.636 1.00 77.81 95 GLN A N 1
ATOM 786 C CA . GLN A 1 95 ? 44.066 -14.660 36.133 1.00 77.81 95 GLN A CA 1
ATOM 787 C C . GLN A 1 95 ? 43.878 -14.710 34.615 1.00 77.81 95 GLN A C 1
ATOM 789 O O . GLN A 1 95 ? 42.841 -14.278 34.112 1.00 77.81 95 GLN A O 1
ATOM 794 N N . LYS A 1 96 ? 44.844 -15.272 33.877 1.00 80.75 96 LYS A N 1
ATOM 795 C CA . LYS A 1 96 ? 44.709 -15.490 32.428 1.00 80.75 96 LYS A CA 1
ATOM 796 C C . LYS A 1 96 ? 43.530 -16.405 32.114 1.00 80.75 96 LYS A C 1
ATOM 798 O O . LYS A 1 96 ? 42.790 -16.130 31.171 1.00 80.75 96 LYS A O 1
ATOM 803 N N . GLU A 1 97 ? 43.325 -17.451 32.912 1.00 84.19 97 GLU A N 1
ATOM 804 C CA . GLU A 1 97 ? 42.202 -18.367 32.729 1.00 84.19 97 GLU A CA 1
ATOM 805 C C . GLU A 1 97 ? 40.855 -17.698 33.010 1.00 84.19 97 GLU A C 1
ATOM 807 O O . GLU A 1 97 ? 39.925 -17.834 32.215 1.00 84.19 97 GLU A O 1
ATOM 812 N N . HIS A 1 98 ? 40.771 -16.879 34.060 1.00 86.06 98 HIS A N 1
ATOM 813 C CA . HIS A 1 98 ? 39.582 -16.075 34.337 1.00 86.06 98 HIS A CA 1
ATOM 814 C C . HIS A 1 98 ? 39.237 -15.125 33.173 1.00 86.06 98 HIS A C 1
ATOM 816 O O . HIS A 1 98 ? 38.084 -15.064 32.745 1.00 86.06 98 HIS A O 1
ATOM 822 N N . TYR A 1 99 ? 40.223 -14.421 32.600 1.00 75.69 99 TYR A N 1
ATOM 823 C CA . TYR A 1 99 ? 39.982 -13.555 31.437 1.00 75.69 99 TYR A CA 1
ATOM 824 C C . TYR A 1 99 ? 39.612 -14.342 30.176 1.00 75.69 99 TYR A C 1
ATOM 826 O O . TYR A 1 99 ? 38.742 -13.897 29.433 1.00 75.69 99 TYR A O 1
ATOM 834 N N . ARG A 1 100 ? 40.189 -15.531 29.949 1.00 82.19 100 ARG A N 1
ATOM 835 C CA . ARG A 1 100 ? 39.773 -16.413 28.844 1.00 82.19 100 ARG A CA 1
ATOM 836 C C . ARG A 1 100 ? 38.324 -16.866 28.992 1.00 82.19 100 ARG A C 1
ATOM 838 O O . ARG A 1 100 ? 37.593 -16.870 28.005 1.00 82.19 100 ARG A O 1
ATOM 845 N N . GLN A 1 101 ? 37.891 -17.215 30.203 1.00 86.00 101 GLN A N 1
ATOM 846 C CA . GLN A 1 101 ? 36.496 -17.575 30.472 1.00 86.00 101 GLN A CA 1
ATOM 847 C C . GLN A 1 101 ? 35.554 -16.385 30.273 1.00 86.00 101 GLN A C 1
ATOM 849 O O . GLN A 1 101 ? 34.473 -16.550 29.710 1.00 86.00 101 GLN A O 1
ATOM 854 N N . GLN A 1 102 ? 35.976 -15.185 30.670 1.00 79.94 102 GLN A N 1
ATOM 855 C CA . GLN A 1 102 ? 35.205 -13.963 30.472 1.00 79.94 102 GLN A CA 1
ATOM 856 C C . GLN A 1 102 ? 35.091 -13.588 28.985 1.00 79.94 102 GLN A C 1
ATOM 858 O O . GLN A 1 102 ? 33.990 -13.310 28.512 1.00 79.94 102 GLN A O 1
ATOM 863 N N . ASP A 1 103 ? 36.191 -13.643 28.230 1.00 77.56 103 ASP A N 1
ATOM 864 C CA . ASP A 1 103 ? 36.203 -13.399 26.783 1.00 77.56 103 ASP A CA 1
ATOM 865 C C . ASP A 1 103 ? 35.372 -14.457 26.042 1.00 77.56 103 ASP A C 1
ATOM 867 O O . ASP A 1 103 ? 34.616 -14.115 25.134 1.00 77.56 103 ASP A O 1
ATOM 871 N N . LYS A 1 104 ? 35.427 -15.727 26.471 1.00 86.12 104 LYS A N 1
ATOM 872 C CA . LYS A 1 104 ? 34.570 -16.800 25.946 1.00 86.12 104 LYS A CA 1
ATOM 873 C C . LYS A 1 104 ? 33.091 -16.534 26.235 1.00 86.12 104 LYS A C 1
ATOM 875 O O . LYS A 1 104 ? 32.279 -16.632 25.327 1.00 86.12 104 LYS A O 1
ATOM 880 N N . TYR A 1 105 ? 32.748 -16.111 27.451 1.00 86.19 105 TYR A N 1
ATOM 881 C CA . TYR A 1 105 ? 31.381 -15.726 27.810 1.00 86.19 105 TYR A CA 1
ATOM 882 C C . TYR A 1 105 ? 30.869 -14.549 26.964 1.00 86.19 105 TYR A C 1
ATOM 884 O O . TYR A 1 105 ? 29.729 -14.567 26.498 1.00 86.19 105 TYR A O 1
ATOM 892 N N . PHE A 1 106 ? 31.704 -13.534 26.716 1.00 75.56 106 PHE A N 1
ATOM 893 C CA . PHE A 1 106 ? 31.346 -12.421 25.835 1.00 75.56 106 PHE A CA 1
ATOM 894 C C . PHE A 1 106 ? 31.221 -12.853 24.373 1.00 75.56 106 PHE A C 1
ATOM 896 O O . PHE A 1 106 ? 30.265 -12.449 23.718 1.00 75.56 106 PHE A O 1
ATOM 903 N N . ALA A 1 107 ? 32.131 -13.688 23.872 1.00 73.69 107 ALA A N 1
ATOM 904 C CA . ALA A 1 107 ? 32.072 -14.223 22.516 1.00 73.69 107 ALA A CA 1
ATOM 905 C C . ALA A 1 107 ? 30.829 -15.097 22.306 1.00 73.69 107 ALA A C 1
ATOM 907 O O . ALA A 1 107 ? 30.141 -14.926 21.307 1.00 73.69 107 ALA A O 1
ATOM 908 N N . ASP A 1 108 ? 30.484 -15.955 23.266 1.00 77.38 108 ASP A N 1
ATOM 909 C CA . ASP A 1 108 ? 29.279 -16.788 23.228 1.00 77.38 108 ASP A CA 1
ATOM 910 C C . ASP A 1 108 ? 28.012 -15.929 23.293 1.00 77.38 108 ASP A C 1
ATOM 912 O O . ASP A 1 108 ? 27.050 -16.179 22.571 1.00 77.38 108 ASP A O 1
ATOM 916 N N . ARG A 1 109 ? 28.014 -14.854 24.090 1.00 75.00 109 ARG A N 1
ATOM 917 C CA . ARG A 1 109 ? 26.894 -13.908 24.168 1.00 75.00 109 ARG A CA 1
ATOM 918 C C . ARG A 1 109 ? 26.746 -13.071 22.892 1.00 75.00 109 ARG A C 1
ATOM 920 O O . ARG A 1 109 ? 25.622 -12.807 22.474 1.00 75.00 109 ARG A O 1
ATOM 927 N N . VAL A 1 110 ? 27.850 -12.663 22.268 1.00 69.69 110 VAL A N 1
ATOM 928 C CA . VAL A 1 110 ? 27.841 -11.967 20.972 1.00 69.69 110 VAL A CA 1
ATOM 929 C C . VAL A 1 110 ? 27.407 -12.923 19.867 1.00 69.69 110 VAL A C 1
ATOM 931 O O . VAL A 1 110 ? 26.531 -12.551 19.103 1.00 69.69 110 VAL A O 1
ATOM 934 N N . ASN A 1 111 ? 27.903 -14.162 19.844 1.00 68.81 111 ASN A N 1
ATOM 935 C CA . ASN A 1 111 ? 27.466 -15.204 18.915 1.00 68.81 111 ASN A CA 1
ATOM 936 C C . ASN A 1 111 ? 26.003 -15.605 19.125 1.00 68.81 111 ASN A C 1
ATOM 938 O O . ASN A 1 111 ? 25.332 -15.928 18.158 1.00 68.81 111 ASN A O 1
ATOM 942 N N . ALA A 1 112 ? 25.472 -15.547 20.345 1.00 69.12 112 ALA A N 1
ATOM 943 C CA . ALA A 1 112 ? 24.046 -15.744 20.597 1.00 69.12 112 ALA A CA 1
ATOM 944 C C . ALA A 1 112 ? 23.196 -14.559 20.102 1.00 69.12 112 ALA A C 1
ATOM 946 O O . ALA A 1 112 ? 22.060 -14.757 19.688 1.00 69.12 112 ALA A O 1
ATOM 947 N N . MET A 1 113 ? 23.740 -13.336 20.115 1.00 58.66 113 MET A N 1
ATOM 948 C CA . MET A 1 113 ? 23.085 -12.150 19.543 1.00 58.66 113 MET A CA 1
ATOM 949 C C . MET A 1 113 ? 23.294 -12.003 18.027 1.00 58.66 113 MET A C 1
ATOM 951 O O . MET A 1 113 ? 22.506 -11.323 17.373 1.00 58.66 113 MET A O 1
ATOM 955 N N . SER A 1 114 ? 24.355 -12.599 17.474 1.00 51.75 114 SER A N 1
ATOM 956 C CA . SER A 1 114 ? 24.718 -12.562 16.052 1.00 51.75 114 SER A CA 1
ATOM 957 C C . SER A 1 114 ? 24.415 -13.862 15.315 1.00 51.75 114 SER A C 1
ATOM 959 O O . SER A 1 114 ? 24.569 -13.908 14.094 1.00 51.75 114 SER A O 1
ATOM 961 N N . ALA A 1 115 ? 23.993 -14.913 16.024 1.00 49.50 115 ALA A N 1
ATOM 962 C CA . ALA A 1 115 ? 23.259 -16.012 15.427 1.00 49.50 115 ALA A CA 1
ATOM 963 C C . ALA A 1 115 ? 22.122 -15.361 14.640 1.00 49.50 115 ALA A C 1
ATOM 965 O O . ALA A 1 115 ? 21.464 -14.467 15.183 1.00 49.50 115 ALA A O 1
ATOM 966 N N . PRO A 1 116 ? 21.935 -15.708 13.357 1.00 47.94 116 PRO A N 1
ATOM 967 C CA . PRO A 1 116 ? 20.876 -15.117 12.567 1.00 47.94 116 PRO A CA 1
ATOM 968 C C . PRO A 1 116 ? 19.577 -15.406 13.310 1.00 47.94 116 PRO A C 1
ATOM 970 O O . PRO A 1 116 ? 19.125 -16.548 13.360 1.00 47.94 116 PRO A O 1
ATOM 973 N N . ASN A 1 117 ? 19.019 -14.374 13.951 1.00 47.59 117 ASN A N 1
ATOM 974 C CA . ASN A 1 117 ? 17.632 -14.374 14.370 1.00 47.59 117 ASN A CA 1
ATOM 975 C C . ASN A 1 117 ? 16.874 -14.919 13.170 1.00 47.59 117 ASN A C 1
ATOM 977 O O . ASN A 1 117 ? 17.045 -14.353 12.085 1.00 47.59 117 ASN A O 1
ATOM 981 N N . PHE A 1 118 ? 16.159 -16.034 13.366 1.00 44.97 118 PHE A N 1
ATOM 982 C CA . PHE A 1 118 ? 15.234 -16.624 12.401 1.00 44.97 118 PHE A CA 1
ATOM 983 C C . PHE A 1 118 ? 14.767 -15.532 11.454 1.00 44.97 118 PHE A C 1
ATOM 985 O O . PHE A 1 118 ? 14.141 -14.561 11.901 1.00 44.97 118 PHE A O 1
ATOM 992 N N . SER A 1 119 ? 15.180 -15.621 10.189 1.00 51.59 119 SER A N 1
ATOM 993 C CA . SER A 1 119 ? 14.800 -14.602 9.229 1.00 51.59 119 SER A CA 1
ATOM 994 C C . SER A 1 119 ? 13.282 -14.527 9.283 1.00 51.59 119 SER A C 1
ATOM 996 O O . SER A 1 119 ? 12.609 -15.554 9.342 1.00 51.59 119 SER A O 1
ATOM 998 N N . TYR A 1 120 ? 12.714 -13.326 9.291 1.00 51.59 120 TYR A N 1
ATOM 999 C CA . TYR A 1 120 ? 11.261 -13.177 9.210 1.00 51.59 120 TYR A CA 1
ATOM 1000 C C . TYR A 1 120 ? 10.712 -13.967 8.001 1.00 51.59 120 TYR A C 1
ATOM 1002 O O . TYR A 1 120 ? 9.605 -14.479 8.053 1.00 51.59 120 TYR A O 1
ATOM 1010 N N . LEU A 1 121 ? 11.529 -14.178 6.959 1.00 51.59 121 LEU A N 1
ATOM 1011 C CA . LEU A 1 121 ? 11.237 -15.098 5.858 1.00 51.59 121 LEU A CA 1
ATOM 1012 C C . LEU A 1 121 ? 11.117 -16.572 6.280 1.00 51.59 121 LEU A C 1
ATOM 1014 O O . LEU A 1 121 ? 10.180 -17.219 5.835 1.00 51.59 121 LEU A O 1
ATOM 1018 N N . ASP A 1 122 ? 11.974 -17.088 7.162 1.00 56.94 122 ASP A N 1
ATOM 1019 C CA . ASP A 1 122 ? 11.947 -18.493 7.599 1.00 56.94 122 ASP A CA 1
ATOM 1020 C C . ASP A 1 122 ? 10.681 -18.800 8.411 1.00 56.94 122 ASP A C 1
ATOM 1022 O O . ASP A 1 122 ? 10.059 -19.845 8.233 1.00 56.94 122 ASP A O 1
ATOM 1026 N N . ILE A 1 123 ? 10.239 -17.860 9.258 1.00 63.25 123 ILE A N 1
ATOM 1027 C CA . ILE A 1 123 ? 8.976 -17.986 10.007 1.00 63.25 123 ILE A CA 1
ATOM 1028 C C . ILE A 1 123 ? 7.781 -17.979 9.044 1.00 63.25 123 ILE A C 1
ATOM 1030 O O . ILE A 1 123 ? 6.833 -18.744 9.222 1.00 63.25 123 ILE A O 1
ATOM 1034 N N . PHE A 1 124 ? 7.816 -17.141 8.003 1.00 67.12 124 PHE A N 1
ATOM 1035 C CA . PHE A 1 124 ? 6.754 -17.091 6.996 1.00 67.12 124 PHE A CA 1
ATOM 1036 C C . PHE A 1 124 ? 6.735 -18.331 6.104 1.00 67.12 124 PHE A C 1
ATOM 1038 O O . PHE A 1 124 ? 5.655 -18.836 5.802 1.00 67.12 124 PHE A O 1
ATOM 1045 N N . GLU A 1 125 ? 7.898 -18.847 5.711 1.00 70.56 125 GLU A N 1
ATOM 1046 C CA . GLU A 1 125 ? 8.010 -20.102 4.968 1.00 70.56 125 GLU A CA 1
ATOM 1047 C C . GLU A 1 125 ? 7.502 -21.274 5.807 1.00 70.56 125 GLU A C 1
ATOM 1049 O O . GLU A 1 125 ? 6.699 -22.070 5.321 1.00 70.56 125 GLU A O 1
ATOM 1054 N N . GLN A 1 126 ? 7.857 -21.331 7.092 1.00 75.50 126 GLN A N 1
ATOM 1055 C CA . GLN A 1 126 ? 7.367 -22.360 8.003 1.00 75.50 126 GLN A CA 1
ATOM 1056 C C . GLN A 1 126 ? 5.846 -22.269 8.206 1.00 75.50 126 GLN A C 1
ATOM 1058 O O . GLN A 1 126 ? 5.154 -23.277 8.072 1.00 75.50 126 GLN A O 1
ATOM 1063 N N . GLN A 1 127 ? 5.289 -21.067 8.403 1.00 72.12 127 GLN A N 1
ATOM 1064 C CA . GLN A 1 127 ? 3.835 -20.871 8.482 1.00 72.12 127 GLN A CA 1
ATOM 1065 C C . GLN A 1 127 ? 3.107 -21.187 7.167 1.00 72.12 127 GLN A C 1
ATOM 1067 O O . GLN A 1 127 ? 1.960 -21.638 7.190 1.00 72.12 127 GLN A O 1
ATOM 1072 N N . ALA A 1 128 ? 3.727 -20.926 6.014 1.00 79.25 128 ALA A N 1
ATOM 1073 C CA . ALA A 1 128 ? 3.160 -21.270 4.713 1.00 79.25 128 ALA A CA 1
ATOM 1074 C C . ALA A 1 128 ? 3.132 -22.791 4.509 1.00 79.25 128 ALA A C 1
ATOM 1076 O O . ALA A 1 128 ? 2.132 -23.330 4.030 1.00 79.25 128 ALA A O 1
ATOM 1077 N N . VAL A 1 129 ? 4.193 -23.490 4.924 1.00 87.19 129 VAL A N 1
ATOM 1078 C CA . VAL A 1 129 ? 4.268 -24.956 4.905 1.00 87.19 129 VAL A CA 1
ATOM 1079 C C . VAL A 1 129 ? 3.241 -25.570 5.858 1.00 87.19 129 VAL A C 1
ATOM 1081 O O . VAL A 1 129 ? 2.536 -26.496 5.463 1.00 87.19 129 VAL A O 1
ATOM 1084 N N . GLU A 1 130 ? 3.092 -25.038 7.071 1.00 84.31 130 GLU A N 1
ATOM 1085 C CA . GLU A 1 130 ? 2.095 -25.510 8.041 1.00 84.31 130 GLU A CA 1
ATOM 1086 C C . GLU A 1 130 ? 0.659 -25.295 7.552 1.00 84.31 130 GLU A C 1
ATOM 1088 O O . GLU A 1 130 ? -0.154 -26.215 7.631 1.00 84.31 130 GLU A O 1
ATOM 1093 N N . ARG A 1 131 ? 0.349 -24.132 6.960 1.00 79.38 131 ARG A N 1
ATOM 1094 C CA . ARG A 1 131 ? -0.972 -23.881 6.357 1.00 79.38 131 ARG A CA 1
ATOM 1095 C C . ARG A 1 131 ? -1.266 -24.822 5.199 1.00 79.38 131 ARG A C 1
ATOM 1097 O O . ARG A 1 131 ? -2.369 -25.355 5.124 1.00 79.38 131 ARG A O 1
ATOM 1104 N N . LYS A 1 132 ? -0.286 -25.046 4.319 1.00 86.31 132 LYS A N 1
ATOM 1105 C CA . LYS A 1 132 ? -0.435 -25.981 3.202 1.00 86.31 132 LYS A CA 1
ATOM 1106 C C . LYS A 1 132 ? -0.671 -27.405 3.706 1.00 86.31 132 LYS A C 1
ATOM 1108 O O . LYS A 1 132 ? -1.573 -28.074 3.225 1.00 86.31 132 LYS A O 1
ATOM 1113 N N . ARG A 1 133 ? 0.072 -27.836 4.729 1.00 86.94 133 ARG A N 1
ATOM 1114 C CA . ARG A 1 133 ? -0.103 -29.151 5.352 1.00 86.94 133 ARG A CA 1
ATOM 1115 C C . ARG A 1 133 ? -1.480 -29.311 5.999 1.00 86.94 133 ARG A C 1
ATOM 1117 O O . ARG A 1 133 ? -2.124 -30.326 5.772 1.00 86.94 133 ARG A O 1
ATOM 1124 N N . ALA A 1 134 ? -1.948 -28.313 6.747 1.00 81.38 134 ALA A N 1
ATOM 1125 C CA . ALA A 1 134 ? -3.282 -28.334 7.349 1.00 81.38 134 ALA A CA 1
ATOM 1126 C C . ALA A 1 134 ? -4.393 -28.374 6.285 1.00 81.38 134 ALA A C 1
ATOM 1128 O O . ALA A 1 134 ? -5.396 -29.063 6.453 1.00 81.38 134 ALA A O 1
ATOM 1129 N N . GLN A 1 135 ? -4.199 -27.671 5.167 1.00 77.75 135 GLN A N 1
ATOM 1130 C CA . GLN A 1 135 ? -5.115 -27.702 4.032 1.00 77.75 135 GLN A CA 1
ATOM 1131 C C . GLN A 1 135 ? -5.128 -29.079 3.347 1.00 77.75 135 GLN A C 1
ATOM 1133 O O . GLN A 1 135 ? -6.203 -29.617 3.090 1.00 77.75 135 GLN A O 1
ATOM 1138 N N . ASP A 1 136 ? -3.960 -29.677 3.105 1.00 86.56 136 ASP A N 1
ATOM 1139 C CA . ASP A 1 136 ? -3.839 -31.021 2.527 1.00 86.56 136 ASP A CA 1
ATOM 1140 C C . ASP A 1 136 ? -4.452 -32.091 3.457 1.00 86.56 136 ASP A C 1
ATOM 1142 O O . ASP A 1 136 ? -5.151 -32.994 2.994 1.00 86.56 136 ASP A O 1
ATOM 1146 N N . GLU A 1 137 ? -4.256 -31.973 4.776 1.00 87.12 137 GLU A N 1
ATOM 1147 C CA . GLU A 1 137 ? -4.876 -32.844 5.786 1.00 87.12 137 GLU A CA 1
ATOM 1148 C C . GLU A 1 137 ? -6.405 -32.694 5.816 1.00 87.12 137 GLU A C 1
ATOM 1150 O O . GLU A 1 137 ? -7.116 -33.697 5.903 1.00 87.12 137 GLU A O 1
ATOM 1155 N N . PHE A 1 138 ? -6.925 -31.472 5.666 1.00 89.62 138 PHE A N 1
ATOM 1156 C CA . PHE A 1 138 ? -8.363 -31.219 5.567 1.00 89.62 138 PHE A CA 1
ATOM 1157 C C . PHE A 1 138 ? -8.984 -31.865 4.321 1.00 89.62 138 PHE A C 1
ATOM 1159 O O . PHE A 1 138 ? -10.012 -32.535 4.429 1.00 89.62 138 PHE A O 1
ATOM 1166 N N . TYR A 1 139 ? -8.361 -31.715 3.147 1.00 82.75 139 TYR A N 1
ATOM 1167 C CA . TYR A 1 139 ? -8.858 -32.356 1.924 1.00 82.75 139 TYR A CA 1
ATOM 1168 C C . TYR A 1 139 ? -8.809 -33.877 2.018 1.00 82.75 139 TYR A C 1
ATOM 1170 O O . TYR A 1 139 ? -9.770 -34.541 1.647 1.00 82.75 139 TYR A O 1
ATOM 1178 N N . LYS A 1 140 ? -7.744 -34.429 2.603 1.00 86.38 140 LYS A N 1
ATOM 1179 C CA . LYS A 1 140 ? -7.645 -35.869 2.827 1.00 86.38 140 LYS A CA 1
ATOM 1180 C C . LYS A 1 140 ? -8.740 -36.386 3.765 1.00 86.38 140 LYS A C 1
ATOM 1182 O O . LYS A 1 140 ? -9.337 -37.420 3.484 1.00 86.38 140 LYS A O 1
ATOM 1187 N N . TYR A 1 141 ? -9.035 -35.665 4.849 1.00 85.94 141 TYR A N 1
ATOM 1188 C CA . TYR A 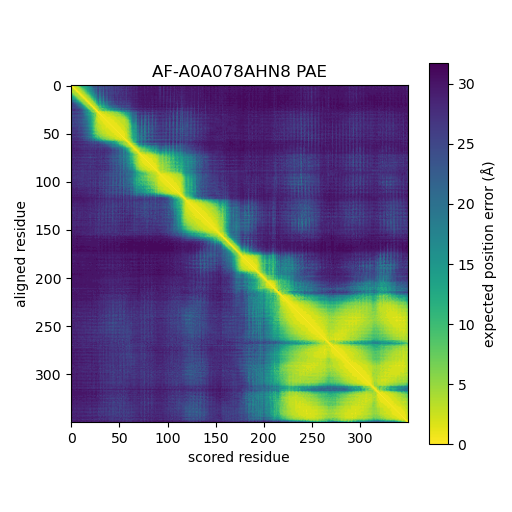1 141 ? -10.139 -36.010 5.749 1.00 85.94 141 TYR A CA 1
ATOM 1189 C C . TYR A 1 141 ? -11.487 -35.982 5.019 1.00 85.94 141 TYR A C 1
ATOM 1191 O O . TYR A 1 141 ? -12.289 -36.902 5.171 1.00 85.94 141 TYR A O 1
ATOM 1199 N N . LYS A 1 142 ? -11.717 -34.959 4.190 1.00 84.44 142 LYS A N 1
ATOM 1200 C CA . LYS A 1 142 ? -12.942 -34.828 3.400 1.00 84.44 142 LYS A CA 1
ATOM 1201 C C . LYS A 1 142 ? -13.104 -35.978 2.398 1.00 84.44 142 LYS A C 1
ATOM 1203 O O . LYS A 1 142 ? -14.180 -36.563 2.333 1.00 84.44 142 LYS A O 1
ATOM 1208 N N . ASP A 1 143 ? -12.039 -36.353 1.693 1.00 85.06 143 ASP A N 1
ATOM 1209 C CA . ASP A 1 143 ? -12.043 -37.495 0.769 1.00 85.06 143 ASP A CA 1
ATOM 1210 C C . ASP A 1 143 ? -12.319 -38.819 1.506 1.00 85.06 143 ASP A C 1
ATOM 1212 O O . ASP A 1 143 ? -13.058 -39.679 1.020 1.00 85.06 143 ASP A O 1
ATOM 1216 N N . GLU A 1 144 ? -11.760 -38.999 2.708 1.00 86.81 144 GLU A N 1
ATOM 1217 C CA . GLU A 1 144 ? -12.037 -40.165 3.556 1.00 86.81 144 GLU A CA 1
ATOM 1218 C C . GLU A 1 144 ? -13.491 -40.193 4.052 1.00 86.81 144 GLU A C 1
ATOM 1220 O O . GLU A 1 144 ? -14.092 -41.267 4.144 1.00 86.81 144 GLU A O 1
ATOM 1225 N N . GLU A 1 145 ? -14.069 -39.036 4.369 1.00 83.25 145 GLU A N 1
ATOM 1226 C CA . GLU A 1 145 ? -15.459 -3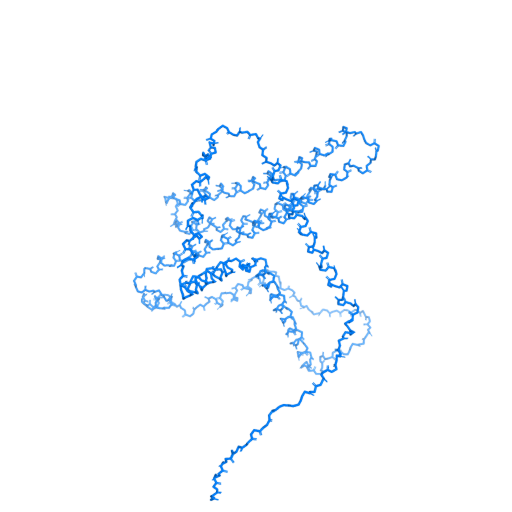8.898 4.804 1.00 83.25 145 GLU A CA 1
ATOM 1227 C C . GLU A 1 145 ? -16.439 -39.160 3.651 1.00 83.25 145 GLU A C 1
ATOM 1229 O O . GLU A 1 145 ? -17.393 -39.924 3.819 1.00 83.25 145 GLU A O 1
ATOM 1234 N N . GLU A 1 146 ? -16.155 -38.637 2.455 1.00 79.19 146 GLU A N 1
ATOM 1235 C CA . GLU A 1 146 ? -16.907 -38.929 1.231 1.00 79.19 146 GLU A CA 1
ATOM 1236 C C . GLU A 1 146 ? -16.804 -40.414 0.853 1.00 79.19 146 GLU A C 1
ATOM 1238 O O . GLU A 1 146 ? -17.821 -41.050 0.571 1.00 79.19 146 GLU A O 1
ATOM 1243 N N . SER A 1 147 ? -15.617 -41.019 0.952 1.00 78.19 147 SER A N 1
ATOM 1244 C CA . SER A 1 147 ? -15.417 -42.456 0.714 1.00 78.19 147 SER A CA 1
ATOM 1245 C C . SER A 1 147 ? -16.180 -43.327 1.719 1.00 78.19 147 SER A C 1
ATOM 1247 O O . SER A 1 147 ? -16.851 -44.288 1.333 1.00 78.19 147 SER A O 1
ATOM 1249 N N . LYS A 1 148 ? -16.164 -42.977 3.014 1.00 82.50 148 LYS A N 1
ATOM 1250 C CA . LYS A 1 148 ? -16.975 -43.658 4.043 1.00 82.50 148 LYS A CA 1
ATOM 1251 C C . LYS A 1 148 ? -18.466 -43.501 3.775 1.00 82.50 148 LYS A C 1
ATOM 1253 O O . LYS A 1 148 ? -19.219 -44.462 3.938 1.00 82.50 148 LYS A O 1
ATOM 1258 N N . TYR A 1 149 ? -18.894 -42.316 3.352 1.00 77.25 149 TYR A N 1
ATOM 1259 C CA . TYR A 1 149 ? -20.274 -42.062 2.966 1.00 77.25 149 TYR A CA 1
ATOM 1260 C C . TYR A 1 149 ? -20.681 -42.925 1.763 1.00 77.25 149 TYR A C 1
ATOM 1262 O O . TYR A 1 149 ? -21.728 -43.567 1.806 1.00 77.25 149 TYR A O 1
ATOM 1270 N N . GLU A 1 150 ? -19.842 -43.042 0.729 1.00 73.44 150 GLU A N 1
ATOM 1271 C CA . GLU A 1 150 ? -20.098 -43.918 -0.422 1.00 73.44 150 GLU A CA 1
ATOM 1272 C C . GLU A 1 150 ? -20.119 -45.407 -0.067 1.00 73.44 150 GLU A C 1
ATOM 1274 O O . GLU A 1 150 ? -20.977 -46.150 -0.552 1.00 73.44 150 GLU A O 1
ATOM 1279 N N . GLN A 1 151 ? -19.225 -45.855 0.813 1.00 75.81 151 GLN A N 1
ATOM 1280 C CA . GLN A 1 151 ? -19.210 -47.237 1.288 1.00 75.81 151 GLN A CA 1
ATOM 1281 C C . GLN A 1 151 ? -20.448 -47.563 2.132 1.00 75.81 151 GLN A C 1
ATOM 1283 O O . GLN A 1 151 ? -20.984 -48.667 2.020 1.00 75.81 151 GLN A O 1
ATOM 1288 N N . ASN A 1 152 ? -20.951 -46.600 2.906 1.00 74.44 152 ASN A N 1
ATOM 1289 C CA . ASN A 1 152 ? -22.137 -46.764 3.745 1.00 74.44 152 ASN A CA 1
ATOM 1290 C C . ASN A 1 152 ? -23.459 -46.451 3.030 1.00 74.44 152 ASN A C 1
ATOM 1292 O O . ASN A 1 152 ? -24.524 -46.651 3.620 1.00 74.44 152 ASN A O 1
ATOM 1296 N N . LYS A 1 153 ? -23.437 -46.016 1.760 1.00 71.44 153 LYS A N 1
ATOM 1297 C CA . LYS A 1 153 ? -24.660 -45.917 0.953 1.00 71.44 153 LYS A CA 1
ATOM 1298 C C . LYS A 1 153 ? -25.313 -47.306 0.861 1.00 71.44 153 LYS A C 1
ATOM 1300 O O . LYS A 1 153 ? -24.642 -48.262 0.449 1.00 71.44 153 LYS A O 1
ATOM 1305 N N . PRO A 1 154 ? -26.613 -47.436 1.201 1.00 70.44 154 PRO A N 1
ATOM 1306 C CA . PRO A 1 154 ? -27.356 -48.679 1.024 1.00 70.44 154 PRO A CA 1
ATOM 1307 C C . PRO A 1 154 ? -27.189 -49.199 -0.406 1.00 70.44 154 PRO A C 1
ATOM 1309 O O . PRO A 1 154 ? -27.157 -48.404 -1.345 1.00 70.44 154 PRO A O 1
ATOM 1312 N N . ALA A 1 155 ? -27.105 -50.522 -0.587 1.00 58.97 155 ALA A N 1
ATOM 1313 C CA . ALA A 1 155 ? -26.782 -51.160 -1.873 1.00 58.97 155 ALA A CA 1
ATOM 1314 C C . ALA A 1 155 ? -27.668 -50.706 -3.054 1.00 58.97 155 ALA A C 1
ATOM 1316 O O . ALA A 1 155 ? -27.254 -50.801 -4.204 1.00 58.97 155 ALA A O 1
ATOM 1317 N N . MET A 1 156 ? -28.847 -50.148 -2.770 1.00 55.97 156 MET A N 1
ATOM 1318 C CA . MET A 1 156 ? -29.786 -49.602 -3.754 1.00 55.97 156 MET A CA 1
ATOM 1319 C C . MET A 1 156 ? -29.328 -48.266 -4.383 1.00 55.97 156 MET A C 1
ATOM 1321 O O . MET A 1 156 ? -29.863 -47.870 -5.411 1.00 55.97 156 MET A O 1
ATOM 1325 N N . PHE A 1 157 ? -28.320 -47.591 -3.810 1.00 53.91 157 PHE A N 1
ATOM 1326 C CA . PHE A 1 157 ? -27.756 -46.315 -4.289 1.00 53.91 157 PHE A CA 1
ATOM 1327 C C . PHE A 1 157 ? -26.355 -46.439 -4.904 1.00 53.91 157 PHE A C 1
ATOM 1329 O O . PHE A 1 157 ? -25.793 -45.447 -5.372 1.00 53.91 157 PHE A O 1
ATOM 1336 N N . ARG A 1 158 ? -25.773 -47.644 -4.932 1.00 51.12 158 ARG A N 1
ATOM 1337 C CA . ARG A 1 158 ? -24.521 -47.901 -5.654 1.00 51.12 158 ARG A CA 1
ATOM 1338 C C . ARG A 1 158 ? -24.848 -48.028 -7.144 1.00 51.12 158 ARG A C 1
ATOM 1340 O O . ARG A 1 158 ? -25.136 -49.115 -7.636 1.00 51.12 158 ARG A O 1
ATOM 1347 N N . LYS A 1 159 ? -24.876 -46.898 -7.860 1.00 50.62 159 LYS A N 1
ATOM 1348 C CA . LYS A 1 159 ? -25.064 -46.870 -9.319 1.00 50.62 159 LYS A CA 1
ATOM 1349 C C . LYS A 1 159 ? -23.912 -47.631 -9.983 1.00 50.62 159 LYS A C 1
ATOM 1351 O O . LYS A 1 159 ? -22.774 -47.173 -9.984 1.00 50.62 159 LYS A O 1
ATOM 1356 N N . ASN A 1 160 ? -24.224 -48.788 -10.562 1.00 41.88 160 ASN A N 1
ATOM 1357 C CA . ASN A 1 160 ? -23.346 -49.459 -11.513 1.00 41.88 160 ASN A CA 1
ATOM 1358 C C . ASN A 1 160 ? -23.118 -48.514 -12.695 1.00 41.88 160 ASN A C 1
ATOM 1360 O O . ASN A 1 160 ? -24.037 -48.250 -13.469 1.00 41.88 160 ASN A O 1
ATOM 1364 N N . VAL A 1 161 ? -21.897 -47.999 -12.824 1.00 42.94 161 VAL A N 1
ATOM 1365 C CA . VAL A 1 161 ? -21.474 -47.220 -13.986 1.00 42.94 161 VAL A CA 1
ATOM 1366 C C . VAL A 1 161 ? -21.371 -48.174 -15.176 1.00 42.94 161 VAL A C 1
ATOM 1368 O O . VAL A 1 161 ? -20.362 -48.846 -15.380 1.00 42.94 161 VAL A O 1
ATOM 1371 N N . LYS A 1 162 ? -22.448 -48.252 -15.959 1.00 39.28 162 LYS A N 1
ATOM 1372 C CA . LYS A 1 162 ? -22.401 -48.642 -17.366 1.00 39.28 162 LYS A CA 1
ATOM 1373 C C . LYS A 1 162 ? -22.965 -47.497 -18.199 1.00 39.28 162 LYS A C 1
ATOM 1375 O O . LYS A 1 162 ? -24.128 -47.141 -18.068 1.00 39.28 162 LYS A O 1
ATOM 1380 N N . VAL A 1 163 ? -22.060 -46.946 -19.003 1.00 48.28 163 VAL A N 1
ATOM 1381 C CA . VAL A 1 163 ? -22.236 -46.241 -20.279 1.00 48.28 163 VAL A CA 1
ATOM 1382 C C . VAL A 1 163 ? -23.625 -46.433 -20.897 1.00 48.28 163 VAL A C 1
ATOM 1384 O O . VAL A 1 163 ? -23.952 -47.571 -21.227 1.00 48.28 163 VAL A O 1
ATOM 1387 N N . LEU A 1 164 ? -24.382 -45.345 -21.089 1.00 37.09 164 LEU A N 1
ATOM 1388 C CA . LEU A 1 164 ? -25.189 -45.058 -22.287 1.00 37.09 164 LEU A CA 1
ATOM 1389 C C . LEU A 1 164 ? -25.940 -43.721 -22.170 1.00 37.09 164 LEU A C 1
ATOM 1391 O O . LEU A 1 164 ? -26.176 -43.210 -21.077 1.00 37.09 164 LEU A O 1
ATOM 1395 N N . ASP A 1 165 ? -26.217 -43.191 -23.353 1.00 37.38 165 ASP A N 1
ATOM 1396 C CA . ASP A 1 165 ? -26.596 -41.836 -23.727 1.00 37.38 165 ASP A CA 1
ATOM 1397 C C . ASP A 1 165 ? -27.996 -41.366 -23.290 1.00 37.38 165 ASP A C 1
ATOM 1399 O O . ASP A 1 165 ? -28.887 -42.165 -23.025 1.00 37.38 165 ASP A O 1
ATOM 1403 N N . GLU A 1 166 ? -28.127 -40.035 -23.319 1.00 38.06 166 GLU A N 1
ATOM 1404 C CA . GLU A 1 166 ? -29.309 -39.212 -23.630 1.00 38.06 166 GLU A CA 1
ATOM 1405 C C . GLU A 1 166 ? -30.625 -39.332 -22.823 1.00 38.06 166 GLU A C 1
ATOM 1407 O O . GLU A 1 166 ? -31.237 -40.382 -22.668 1.00 38.06 166 GLU A O 1
ATOM 1412 N N . ALA A 1 167 ? -31.109 -38.127 -22.487 1.00 37.03 167 ALA A N 1
ATOM 1413 C CA . ALA A 1 167 ? -32.497 -37.700 -22.290 1.00 37.03 167 ALA A CA 1
ATOM 1414 C C . ALA A 1 167 ? -33.177 -37.899 -20.913 1.00 37.03 167 ALA A C 1
ATOM 1416 O O . ALA A 1 167 ? -33.702 -38.951 -20.566 1.00 37.03 167 ALA A O 1
ATOM 1417 N N . ASP A 1 168 ? -33.260 -36.745 -20.242 1.00 37.31 168 ASP A N 1
ATOM 1418 C CA . ASP A 1 168 ? -34.432 -36.161 -19.578 1.00 37.31 168 ASP A CA 1
ATOM 1419 C C . ASP A 1 168 ? -34.779 -36.442 -18.102 1.00 37.31 168 ASP A C 1
ATOM 1421 O O . ASP A 1 168 ? -34.912 -37.566 -17.627 1.00 37.31 168 ASP A O 1
ATOM 1425 N N . GLN A 1 169 ? -35.047 -35.295 -17.457 1.00 37.47 169 GLN A N 1
ATOM 1426 C CA . GLN A 1 169 ? -35.719 -34.998 -16.186 1.00 37.47 169 GLN A CA 1
ATOM 1427 C C . GLN A 1 169 ? -34.872 -35.088 -14.911 1.00 37.47 169 GLN A C 1
ATOM 1429 O O . GLN A 1 169 ? -34.548 -36.144 -14.383 1.00 37.47 169 GLN A O 1
ATOM 1434 N N .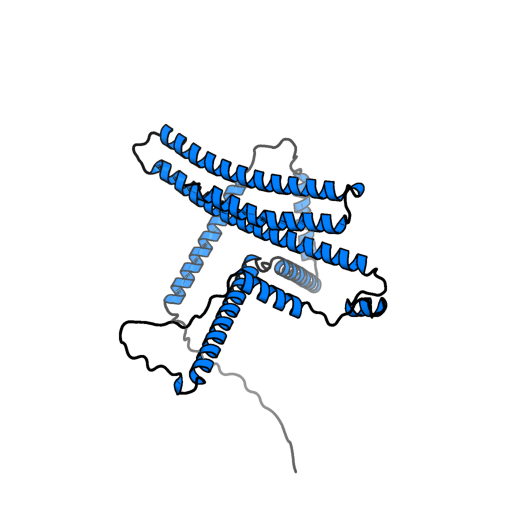 GLU A 1 170 ? -34.347 -33.938 -14.479 1.00 41.09 170 GLU A N 1
ATOM 1435 C CA . GLU A 1 170 ? -35.032 -33.037 -13.531 1.00 41.09 170 GLU A CA 1
ATOM 1436 C C . GLU A 1 170 ? -35.133 -33.669 -12.142 1.00 41.09 170 GLU A C 1
ATOM 1438 O O . GLU A 1 170 ? -36.173 -34.178 -11.745 1.00 41.09 170 GLU A O 1
ATOM 1443 N N . ASP A 1 171 ? -34.061 -33.538 -11.360 1.00 41.72 171 ASP A N 1
ATOM 1444 C CA . ASP A 1 171 ? -34.273 -33.196 -9.961 1.00 41.72 171 ASP A CA 1
ATOM 1445 C C . ASP A 1 171 ? -33.200 -32.223 -9.478 1.00 41.72 171 ASP A C 1
ATOM 1447 O O . ASP A 1 171 ? -31.990 -32.424 -9.587 1.00 41.72 171 ASP A O 1
ATOM 1451 N N . GLN A 1 172 ? -33.705 -31.080 -9.045 1.00 41.19 172 GLN A N 1
ATOM 1452 C CA . GLN A 1 172 ? -32.991 -29.844 -8.821 1.00 41.19 172 GLN A CA 1
ATOM 1453 C C . GLN A 1 172 ? -32.187 -29.926 -7.520 1.00 41.19 172 GLN A C 1
ATOM 1455 O O . GLN A 1 172 ? -32.744 -29.764 -6.436 1.00 41.19 172 GLN A O 1
ATOM 1460 N N . THR A 1 173 ? -30.858 -29.975 -7.595 1.00 42.81 173 THR A N 1
ATOM 1461 C CA . THR A 1 173 ? -30.063 -29.233 -6.607 1.00 42.81 173 THR A CA 1
ATOM 1462 C C . THR A 1 173 ? -30.196 -27.757 -6.957 1.00 42.81 173 THR A C 1
ATOM 1464 O O . THR A 1 173 ? -29.348 -27.190 -7.646 1.00 42.81 173 THR A O 1
ATOM 1467 N N . LYS A 1 174 ? -31.311 -27.143 -6.539 1.00 49.09 174 LYS A N 1
ATOM 1468 C CA . LYS A 1 174 ? -31.451 -25.687 -6.493 1.00 49.09 174 LYS A CA 1
ATOM 1469 C C . LYS A 1 174 ? -30.255 -25.159 -5.707 1.00 49.09 174 LYS A C 1
ATOM 1471 O O . LYS A 1 174 ? -30.221 -25.270 -4.484 1.00 49.09 174 LYS A O 1
ATOM 1476 N N . GLN A 1 175 ? -29.271 -24.604 -6.413 1.00 49.22 175 GLN A N 1
ATOM 1477 C CA . GLN A 1 175 ? -28.369 -23.631 -5.820 1.00 49.22 175 GLN A CA 1
ATOM 1478 C C . GLN A 1 175 ? -29.267 -22.570 -5.190 1.00 49.22 175 GLN A C 1
ATOM 1480 O O . GLN A 1 175 ? -30.016 -21.886 -5.887 1.00 49.22 175 GLN A O 1
ATOM 1485 N N . LEU A 1 176 ? -29.266 -22.518 -3.860 1.00 53.78 176 LEU A N 1
ATOM 1486 C CA . LEU A 1 176 ? -29.929 -21.461 -3.115 1.00 53.78 176 LEU A CA 1
ATOM 1487 C C . LEU A 1 176 ? -29.401 -20.123 -3.639 1.00 53.78 176 LEU A C 1
ATOM 1489 O O . LEU A 1 176 ? -28.186 -19.963 -3.780 1.00 53.78 176 LEU A O 1
ATOM 1493 N N . ASP A 1 177 ? -30.319 -19.204 -3.943 1.00 68.38 177 ASP A N 1
ATOM 1494 C CA . ASP A 1 177 ? -30.015 -17.816 -4.298 1.00 68.38 177 ASP A CA 1
ATOM 1495 C C . ASP A 1 177 ? -29.008 -17.244 -3.287 1.00 68.38 177 ASP A C 1
ATOM 1497 O O . ASP A 1 177 ? -29.071 -17.566 -2.097 1.00 68.38 177 ASP A O 1
ATOM 1501 N N . TRP A 1 178 ? -28.057 -16.424 -3.731 1.00 64.00 178 TRP A N 1
ATOM 1502 C CA . TRP A 1 178 ? -26.948 -15.964 -2.882 1.00 64.00 178 TRP A CA 1
ATOM 1503 C C . TRP A 1 178 ? -27.449 -15.247 -1.616 1.00 64.00 178 TRP A C 1
ATOM 1505 O O . TRP A 1 178 ? -26.847 -15.378 -0.553 1.00 64.00 178 TRP A O 1
ATOM 1515 N N . LYS A 1 179 ? -28.619 -14.598 -1.694 1.00 64.31 179 LYS A N 1
ATOM 1516 C CA . LYS A 1 179 ? -29.323 -14.009 -0.544 1.00 64.31 179 LYS A CA 1
ATOM 1517 C C . LYS A 1 179 ? -29.787 -15.035 0.489 1.00 64.31 179 LYS A C 1
ATOM 1519 O O . LYS A 1 179 ? -29.796 -14.743 1.680 1.00 64.31 179 LYS A O 1
ATOM 1524 N N . ALA A 1 180 ? -30.191 -16.228 0.059 1.00 69.25 180 ALA A N 1
ATOM 1525 C CA . ALA A 1 180 ? -30.586 -17.300 0.966 1.00 69.25 180 ALA A CA 1
ATOM 1526 C C . ALA A 1 180 ? -29.364 -17.919 1.661 1.00 69.25 180 ALA A C 1
ATOM 1528 O O . ALA A 1 180 ? -29.442 -18.229 2.847 1.00 69.25 180 ALA A O 1
ATOM 1529 N N . GLN A 1 181 ? -28.225 -18.013 0.964 1.00 71.31 181 GLN A N 1
ATOM 1530 C CA . GLN A 1 181 ? -26.956 -18.438 1.568 1.00 71.31 181 GLN A CA 1
ATOM 1531 C C . GLN A 1 181 ? -26.434 -17.404 2.576 1.00 71.31 181 GLN A C 1
ATOM 1533 O O . GLN A 1 181 ? -25.993 -17.772 3.662 1.00 71.31 181 GLN A O 1
ATOM 1538 N N . GLU A 1 182 ? -26.539 -16.110 2.261 1.00 64.44 182 GLU A N 1
ATOM 1539 C CA . GLU A 1 182 ? -26.196 -15.019 3.180 1.00 64.44 182 GLU A CA 1
ATOM 1540 C C . GLU A 1 182 ? -27.102 -15.019 4.421 1.00 64.44 182 GLU A C 1
ATOM 1542 O O . GLU A 1 182 ? -26.616 -14.906 5.544 1.00 64.44 182 GLU A O 1
ATOM 1547 N N . PHE A 1 183 ? -28.411 -15.231 4.245 1.00 75.81 183 PHE A N 1
ATOM 1548 C CA . PHE A 1 183 ? -29.356 -15.339 5.357 1.00 75.81 183 PHE A CA 1
ATOM 1549 C C . PHE A 1 183 ? -29.073 -16.555 6.249 1.00 75.81 183 PHE A C 1
ATOM 1551 O O . PHE A 1 183 ? -29.163 -16.465 7.474 1.00 75.81 183 PHE A O 1
ATOM 1558 N N . GLU A 1 184 ? -28.706 -17.693 5.660 1.00 74.88 184 GLU A N 1
ATOM 1559 C CA . GLU A 1 184 ? -28.364 -18.903 6.406 1.00 74.88 184 GLU A CA 1
ATOM 1560 C C . GLU A 1 184 ? -27.032 -18.751 7.156 1.00 74.88 184 GLU A C 1
ATOM 1562 O O . GLU A 1 184 ? -26.942 -19.125 8.328 1.00 74.88 184 GLU A O 1
ATOM 1567 N N . ALA A 1 185 ? -26.038 -18.103 6.538 1.00 72.44 185 ALA A N 1
ATOM 1568 C CA . ALA A 1 185 ? -24.790 -17.723 7.192 1.00 72.44 185 ALA A CA 1
ATOM 1569 C C . ALA A 1 185 ? -25.034 -16.742 8.349 1.00 72.44 185 ALA A C 1
ATOM 1571 O O . ALA A 1 185 ? -24.541 -16.983 9.447 1.00 72.44 185 ALA A O 1
ATOM 1572 N N . HIS A 1 186 ? -25.852 -15.701 8.152 1.00 71.00 186 HIS A N 1
ATOM 1573 C CA . HIS A 1 186 ? -26.217 -14.741 9.198 1.00 71.00 186 HIS A CA 1
ATOM 1574 C C . HIS A 1 186 ? -26.962 -15.417 10.351 1.00 71.00 186 HIS A C 1
ATOM 1576 O O . HIS A 1 186 ? -26.662 -15.165 11.511 1.00 71.00 186 HIS A O 1
ATOM 1582 N N . LYS A 1 187 ? -27.901 -16.323 10.057 1.00 81.00 187 LYS A N 1
ATOM 1583 C CA . LYS A 1 187 ? -28.632 -17.081 11.080 1.00 81.00 187 LYS A CA 1
ATOM 1584 C C . LYS A 1 187 ? -27.713 -18.011 11.872 1.00 81.00 187 LYS A C 1
ATOM 1586 O O . LYS A 1 187 ? -27.928 -18.201 13.065 1.00 81.00 187 LYS A O 1
ATOM 1591 N N . LYS A 1 188 ? -26.705 -18.598 11.223 1.00 75.94 188 LYS A N 1
ATOM 1592 C CA . LYS A 1 188 ? -25.693 -19.424 11.888 1.00 75.94 188 LYS A CA 1
ATOM 1593 C C . LYS A 1 188 ? -24.793 -18.572 12.784 1.00 75.94 188 LYS A C 1
ATOM 1595 O O . LYS A 1 188 ? -24.643 -18.898 13.949 1.00 75.94 188 LYS A O 1
ATOM 1600 N N . LEU A 1 189 ? -24.328 -17.429 12.282 1.00 65.94 189 LEU A N 1
ATOM 1601 C CA . LEU A 1 189 ? -23.555 -16.448 13.047 1.00 65.94 189 LEU A CA 1
ATOM 1602 C C . LEU A 1 189 ? -24.348 -15.899 14.237 1.00 65.94 189 LEU A C 1
ATOM 1604 O O . LEU A 1 189 ? -23.802 -15.765 15.319 1.00 65.94 189 LEU A O 1
ATOM 1608 N N . GLN A 1 190 ? -25.643 -15.639 14.059 1.00 68.94 190 GLN A N 1
ATOM 1609 C CA . GLN A 1 190 ? -26.535 -15.179 15.118 1.00 68.94 190 GLN A CA 1
ATOM 1610 C C . GLN A 1 190 ? -26.770 -16.255 16.178 1.00 68.94 190 GLN A C 1
ATOM 1612 O O . GLN A 1 190 ? -26.842 -15.908 17.342 1.00 68.94 190 GLN A O 1
ATOM 1617 N N . LYS A 1 191 ? -26.847 -17.538 15.800 1.00 75.25 191 LYS A N 1
ATOM 1618 C CA . LYS A 1 191 ? -26.884 -18.654 16.759 1.00 75.25 191 LYS A CA 1
ATOM 1619 C C . LYS A 1 191 ? -25.559 -18.843 17.492 1.00 75.25 191 LYS A C 1
ATOM 1621 O O . LYS A 1 191 ? -25.570 -19.148 18.673 1.00 75.25 191 LYS A O 1
ATOM 1626 N N . ASP A 1 192 ? -24.440 -18.669 16.796 1.00 67.62 192 ASP A N 1
ATOM 1627 C CA . ASP A 1 192 ? -23.104 -18.772 17.391 1.00 67.62 192 ASP A CA 1
ATOM 1628 C C . ASP A 1 192 ? -22.799 -17.565 18.306 1.00 67.62 192 ASP A C 1
ATOM 1630 O O . ASP A 1 192 ? -22.018 -17.681 19.248 1.00 67.62 192 ASP A O 1
ATOM 1634 N N . LEU A 1 193 ? -23.427 -16.412 18.039 1.00 58.28 193 LEU A N 1
ATOM 1635 C CA . LEU A 1 193 ? -23.381 -15.187 18.848 1.00 58.28 193 LEU A CA 1
ATOM 1636 C C . LEU A 1 193 ? -24.519 -15.080 19.871 1.00 58.28 193 LEU A C 1
ATOM 1638 O O . LEU A 1 193 ? -24.499 -14.142 20.670 1.00 58.28 193 LEU A O 1
ATOM 1642 N N . ASP A 1 194 ? -25.497 -15.991 19.844 1.00 55.28 194 ASP A N 1
ATOM 1643 C CA . ASP A 1 194 ? -26.561 -16.082 20.845 1.00 55.28 194 ASP A CA 1
ATOM 1644 C C . ASP A 1 194 ? -25.889 -16.570 22.128 1.00 55.28 194 ASP A C 1
ATOM 1646 O O . ASP A 1 194 ? -25.727 -17.761 22.392 1.00 55.28 194 ASP A O 1
ATOM 1650 N N . MET A 1 195 ? -25.359 -15.619 22.885 1.00 52.50 195 MET A N 1
ATOM 1651 C CA . MET A 1 195 ? -24.845 -15.899 24.208 1.00 52.50 195 MET A CA 1
ATOM 1652 C C . MET A 1 195 ? -26.053 -16.134 25.114 1.00 52.50 195 MET A C 1
ATOM 1654 O O . MET A 1 195 ? -26.988 -15.336 25.093 1.00 52.50 195 MET A O 1
ATOM 1658 N N . ASP A 1 196 ? -26.008 -17.170 25.957 1.00 54.44 196 ASP A N 1
ATOM 1659 C CA . ASP A 1 196 ? -26.941 -17.390 27.080 1.00 54.44 196 ASP A CA 1
ATOM 1660 C C . ASP A 1 196 ? -26.752 -16.307 28.169 1.00 54.44 196 ASP A C 1
ATOM 1662 O O . ASP A 1 196 ? -26.510 -16.579 29.349 1.00 54.44 196 ASP A O 1
ATOM 1666 N N . PHE A 1 197 ? -26.752 -15.042 27.762 1.00 50.91 197 PHE A N 1
ATOM 1667 C CA . PHE A 1 197 ? -26.371 -13.896 28.555 1.00 50.91 197 PHE A CA 1
ATOM 1668 C C . PHE A 1 197 ? -27.438 -12.822 28.381 1.00 50.91 197 PHE A C 1
ATOM 1670 O O . PHE A 1 197 ? -27.400 -12.046 27.433 1.00 50.91 197 PHE A O 1
ATOM 1677 N N . ASP A 1 198 ? -28.398 -12.794 29.302 1.00 61.56 198 ASP A N 1
ATOM 1678 C CA . ASP A 1 198 ? -29.425 -11.758 29.353 1.00 61.56 198 ASP A CA 1
ATOM 1679 C C . ASP A 1 198 ? -28.897 -10.584 30.206 1.00 61.56 198 ASP A C 1
ATOM 1681 O O . ASP A 1 198 ? -28.852 -10.699 31.441 1.00 61.56 198 ASP A O 1
ATOM 1685 N N . PRO A 1 199 ? -28.406 -9.490 29.585 1.00 56.19 199 PRO A N 1
ATOM 1686 C CA . PRO A 1 199 ? -27.652 -8.439 30.272 1.00 56.19 199 PRO A CA 1
ATOM 1687 C C . PRO A 1 199 ? -28.474 -7.698 31.332 1.00 56.19 199 PRO A C 1
ATOM 1689 O O . PRO A 1 199 ? -27.890 -7.122 32.249 1.00 56.19 199 PRO A O 1
ATOM 1692 N N . ASP A 1 200 ? -29.803 -7.766 31.251 1.00 59.00 200 ASP A N 1
ATOM 1693 C CA . ASP A 1 200 ? -30.722 -7.094 32.173 1.00 59.00 200 ASP A CA 1
ATOM 1694 C C . ASP A 1 200 ? -30.969 -7.887 33.469 1.00 59.00 200 ASP A C 1
ATOM 1696 O O . ASP A 1 200 ? -31.500 -7.346 34.441 1.00 59.00 200 ASP A O 1
ATOM 1700 N N . THR A 1 201 ? -30.571 -9.164 33.520 1.00 65.94 201 THR A N 1
ATOM 1701 C CA . THR A 1 201 ? -30.838 -10.043 34.675 1.00 65.94 201 THR A CA 1
ATOM 1702 C C . THR A 1 201 ? -29.672 -10.171 35.654 1.00 65.94 201 THR A C 1
ATOM 1704 O O . THR A 1 201 ? -29.878 -10.621 36.784 1.00 65.94 201 THR A O 1
ATOM 1707 N N . LYS A 1 202 ? -28.454 -9.767 35.267 1.00 58.53 202 LYS A N 1
ATOM 1708 C CA . LYS A 1 202 ? -27.242 -9.960 36.078 1.00 58.53 202 LYS A CA 1
ATOM 1709 C C . LYS A 1 202 ? -26.722 -8.675 36.704 1.00 58.53 202 LYS A C 1
ATOM 1711 O O . LYS A 1 202 ? -26.790 -7.591 36.132 1.00 58.53 202 LYS A O 1
ATOM 1716 N N . SER A 1 203 ? -26.161 -8.812 37.904 1.00 69.00 203 SER A N 1
ATOM 1717 C CA . SER A 1 203 ? -25.525 -7.696 38.605 1.00 69.00 203 SER A CA 1
ATOM 1718 C C . SER A 1 203 ? -24.224 -7.274 37.910 1.00 69.00 203 SER A C 1
ATOM 1720 O O . SER A 1 203 ? -23.550 -8.072 37.255 1.00 69.00 203 SER A O 1
ATOM 1722 N N . GLN A 1 204 ? -23.841 -6.005 38.075 1.00 58.25 204 GLN A N 1
ATOM 1723 C CA . GLN A 1 204 ? -22.640 -5.428 37.458 1.00 58.25 204 GLN A CA 1
ATOM 1724 C C . GLN A 1 204 ? -21.345 -6.192 37.812 1.00 58.25 204 GLN A C 1
ATOM 1726 O O . GLN A 1 204 ? -20.390 -6.176 37.035 1.00 58.25 204 GLN A O 1
ATOM 1731 N N . ASP A 1 205 ? -21.319 -6.881 38.958 1.00 64.75 205 ASP A N 1
ATOM 1732 C CA . ASP A 1 205 ? -20.186 -7.688 39.422 1.00 64.75 205 ASP A CA 1
ATOM 1733 C C . ASP A 1 205 ? -20.085 -9.048 38.712 1.00 64.75 205 ASP A C 1
ATOM 1735 O O . ASP A 1 205 ? -18.981 -9.475 38.376 1.00 64.75 205 ASP A O 1
ATOM 1739 N N . GLU A 1 206 ? -21.209 -9.695 38.391 1.00 65.75 206 GLU A N 1
ATOM 1740 C CA . GLU A 1 206 ? -21.221 -10.950 37.618 1.00 65.75 206 GLU A CA 1
ATOM 1741 C C . GLU A 1 206 ? -20.825 -10.719 36.156 1.00 65.75 206 GLU A C 1
ATOM 1743 O O . GLU A 1 206 ? -20.123 -11.530 35.553 1.00 65.75 206 GLU A O 1
ATOM 1748 N N . LEU A 1 207 ? -21.227 -9.573 35.599 1.00 62.09 207 LEU A N 1
ATOM 1749 C CA . LEU A 1 207 ? -20.759 -9.081 34.303 1.00 62.09 207 LEU A CA 1
ATOM 1750 C C . LEU A 1 207 ? -19.233 -8.896 34.299 1.00 62.09 207 LEU A C 1
ATOM 1752 O O . LEU A 1 207 ? -18.551 -9.354 33.382 1.00 62.09 207 LEU A O 1
ATOM 1756 N N . ARG A 1 208 ? -18.669 -8.273 35.343 1.00 61.69 208 ARG A N 1
ATOM 1757 C CA . ARG A 1 208 ? -17.212 -8.085 35.476 1.00 61.69 208 ARG A CA 1
ATOM 1758 C C . ARG A 1 208 ? -16.462 -9.410 35.563 1.00 61.69 208 ARG A C 1
ATOM 1760 O O . ARG A 1 208 ? -15.411 -9.549 34.940 1.00 61.69 208 ARG A O 1
ATOM 1767 N N . GLU A 1 209 ? -16.994 -10.373 36.308 1.00 69.44 209 GLU A N 1
ATOM 1768 C CA . GLU A 1 209 ? -16.382 -11.692 36.471 1.00 69.44 209 GLU A CA 1
ATOM 1769 C C . GLU A 1 209 ? -16.447 -12.516 35.174 1.00 69.44 209 GLU A C 1
ATOM 1771 O O . GLU A 1 209 ? -15.452 -13.135 34.792 1.00 69.44 209 GLU A O 1
ATOM 1776 N N . PHE A 1 210 ? -17.557 -12.431 34.430 1.00 65.25 210 PHE A N 1
ATOM 1777 C CA . PHE A 1 210 ? -17.713 -13.076 33.123 1.00 65.25 210 PHE A CA 1
ATOM 1778 C C . PHE A 1 210 ? -16.701 -12.557 32.091 1.00 65.25 210 PHE A C 1
ATOM 1780 O O . PHE A 1 210 ? -16.021 -13.342 31.429 1.00 65.25 210 PHE A O 1
ATOM 1787 N N . PHE A 1 211 ? -16.525 -11.235 32.012 1.00 62.97 211 PHE A N 1
ATOM 1788 C CA . PHE A 1 211 ? -15.532 -10.606 31.135 1.00 62.97 211 PHE A CA 1
ATOM 1789 C C . PHE A 1 211 ? -14.101 -10.633 31.702 1.00 62.97 211 PHE A C 1
ATOM 1791 O O . PHE A 1 211 ? -13.188 -10.087 31.082 1.00 62.97 211 PHE A O 1
ATOM 1798 N N . LYS A 1 212 ? -13.879 -11.269 32.865 1.00 71.50 212 LYS A N 1
ATOM 1799 C CA . LYS A 1 212 ? -12.581 -11.339 33.566 1.00 71.50 212 LYS A CA 1
ATOM 1800 C C . LYS A 1 212 ? -11.941 -9.959 33.789 1.00 71.50 212 LYS A C 1
ATOM 1802 O O . LYS A 1 212 ? -10.717 -9.821 33.779 1.00 71.50 212 LYS A O 1
ATOM 1807 N N . VAL A 1 213 ? -12.758 -8.929 34.003 1.00 66.94 213 VAL A N 1
ATOM 1808 C CA . VAL A 1 213 ? -12.290 -7.562 34.249 1.00 66.94 213 VAL A CA 1
ATOM 1809 C C . VAL A 1 213 ? -11.887 -7.443 35.717 1.00 66.94 213 VAL A C 1
ATOM 1811 O O . VAL A 1 213 ? -12.698 -7.648 36.619 1.00 66.94 213 VAL A O 1
ATOM 1814 N N . SER A 1 214 ? -10.625 -7.098 35.978 1.00 69.19 214 SER A N 1
ATOM 1815 C CA . SER A 1 214 ? -10.133 -6.835 37.337 1.00 69.19 214 SER A CA 1
ATOM 1816 C C . SER A 1 214 ? -10.998 -5.779 38.035 1.00 69.19 214 SER A C 1
ATOM 1818 O O . SER A 1 214 ? -11.271 -4.736 37.438 1.00 69.19 214 SER A O 1
ATOM 1820 N N . LYS A 1 215 ? -11.375 -6.016 39.301 1.00 64.44 215 LYS A N 1
ATOM 1821 C CA . LYS A 1 215 ? -12.278 -5.146 40.086 1.00 64.44 215 LYS A CA 1
ATOM 1822 C C . LYS A 1 215 ? -11.854 -3.668 40.113 1.00 64.44 215 LYS A C 1
ATOM 1824 O O . LYS A 1 215 ? -12.719 -2.799 40.137 1.00 64.44 215 LYS A O 1
ATOM 1829 N N . ASP A 1 216 ? -10.556 -3.395 40.000 1.00 65.75 216 ASP A N 1
ATOM 1830 C CA . ASP A 1 216 ? -9.978 -2.044 40.026 1.00 65.75 216 ASP A CA 1
ATOM 1831 C C . ASP A 1 216 ? -10.092 -1.263 38.704 1.00 65.75 216 ASP A C 1
ATOM 1833 O O . ASP A 1 216 ? -9.765 -0.076 38.660 1.00 65.75 216 ASP A O 1
ATOM 1837 N N . LYS A 1 217 ? -10.541 -1.895 37.611 1.00 64.50 217 LYS A N 1
ATOM 1838 C CA . LYS A 1 217 ? -10.690 -1.238 36.305 1.00 64.50 217 LYS A CA 1
ATOM 1839 C C . LYS A 1 217 ? -12.158 -0.985 35.986 1.00 64.50 217 LYS A C 1
ATOM 1841 O O . LYS A 1 217 ? -13.029 -1.814 36.245 1.00 64.50 217 LYS A O 1
ATOM 1846 N N . ASP A 1 218 ? -12.427 0.179 35.411 1.00 74.44 218 ASP A N 1
ATOM 1847 C CA . ASP A 1 218 ? -13.731 0.491 34.841 1.00 74.44 218 ASP A CA 1
ATOM 1848 C C . ASP A 1 218 ? -13.928 -0.351 33.570 1.00 74.44 218 ASP A C 1
ATOM 1850 O O . ASP A 1 218 ? -13.094 -0.307 32.662 1.00 74.44 218 ASP A O 1
ATOM 1854 N N . ALA A 1 219 ? -14.989 -1.160 33.524 1.00 68.19 219 ALA A N 1
ATOM 1855 C CA . ALA A 1 219 ? -15.205 -2.149 32.466 1.00 68.19 219 ALA A CA 1
ATOM 1856 C C . ALA A 1 219 ? -15.313 -1.496 31.083 1.00 68.19 219 ALA A C 1
ATOM 1858 O O . ALA A 1 219 ? -14.756 -2.004 30.113 1.00 68.19 219 ALA A O 1
ATOM 1859 N N . VAL A 1 220 ? -15.950 -0.323 31.008 1.00 65.69 220 VAL A N 1
ATOM 1860 C CA . VAL A 1 220 ? -16.083 0.442 29.759 1.00 65.69 220 VAL A CA 1
ATOM 1861 C C . VAL A 1 220 ? -14.720 0.939 29.283 1.00 65.69 220 VAL A C 1
ATOM 1863 O O . VAL A 1 220 ? -14.384 0.823 28.107 1.00 65.69 220 VAL A O 1
ATOM 1866 N N . LYS A 1 221 ? -13.893 1.444 30.204 1.00 71.75 221 LYS A N 1
ATOM 1867 C CA . LYS A 1 221 ? -12.545 1.920 29.882 1.00 71.75 221 LYS A CA 1
ATOM 1868 C C . LYS A 1 221 ? -11.640 0.776 29.426 1.00 71.75 221 LYS A C 1
ATOM 1870 O O . LYS A 1 221 ? -10.926 0.934 28.443 1.00 71.75 221 LYS A O 1
ATOM 1875 N N . TYR A 1 222 ? -11.712 -0.372 30.097 1.00 72.25 222 TYR A N 1
ATOM 1876 C CA . TYR A 1 222 ? -10.941 -1.557 29.732 1.00 72.25 222 TYR A CA 1
ATOM 1877 C C . TYR A 1 222 ? -11.342 -2.110 28.357 1.00 72.25 222 TYR A C 1
ATOM 1879 O O . TYR A 1 222 ? -10.468 -2.380 27.539 1.00 72.25 222 TYR A O 1
ATOM 1887 N N . MET A 1 223 ? -12.644 -2.216 28.063 1.00 67.00 223 MET A N 1
ATOM 1888 C CA . MET A 1 223 ? -13.109 -2.635 26.735 1.00 67.00 223 MET A CA 1
ATOM 1889 C C . MET A 1 223 ? -12.671 -1.656 25.644 1.00 67.00 223 MET A C 1
ATOM 1891 O O . MET A 1 223 ? -12.201 -2.089 24.597 1.00 67.00 223 MET A O 1
ATOM 1895 N N . ASN A 1 224 ? -12.747 -0.347 25.901 1.00 73.44 224 ASN A N 1
ATOM 1896 C CA . ASN A 1 224 ? -12.256 0.657 24.960 1.00 73.44 224 ASN A CA 1
ATOM 1897 C C . ASN A 1 224 ? -10.747 0.509 24.708 1.00 73.44 224 ASN A C 1
ATOM 1899 O O . ASN A 1 224 ? -10.331 0.498 23.555 1.00 73.44 224 ASN A O 1
ATOM 1903 N N . GLU A 1 225 ? -9.931 0.350 25.756 1.00 78.88 225 GLU A N 1
ATOM 1904 C CA . GLU A 1 225 ? -8.483 0.115 25.630 1.00 78.88 225 GLU A CA 1
ATOM 1905 C C . GLU A 1 225 ? -8.182 -1.134 24.786 1.00 78.88 225 GLU A C 1
ATOM 1907 O O . GLU A 1 225 ? -7.389 -1.053 23.851 1.00 78.88 225 GLU A O 1
ATOM 1912 N N . GLN A 1 226 ? -8.873 -2.251 25.041 1.00 80.19 226 GLN A N 1
ATOM 1913 C CA . GLN A 1 226 ? -8.712 -3.488 24.268 1.00 80.19 226 GLN A CA 1
ATOM 1914 C C . GLN A 1 226 ? -9.126 -3.329 22.798 1.00 80.19 226 GLN A C 1
ATOM 1916 O O . GLN A 1 226 ? -8.435 -3.819 21.906 1.00 80.19 226 GLN A O 1
ATOM 1921 N N . ILE A 1 227 ? -10.220 -2.613 22.522 1.00 79.88 227 ILE A N 1
ATOM 1922 C CA . ILE A 1 227 ? -10.656 -2.329 21.148 1.00 79.88 227 ILE A CA 1
ATOM 1923 C C . ILE A 1 227 ? -9.612 -1.476 20.421 1.00 79.88 227 ILE A C 1
ATOM 1925 O O . ILE A 1 227 ? -9.281 -1.764 19.271 1.00 79.88 227 ILE A O 1
ATOM 1929 N N . PHE A 1 228 ? -9.059 -0.453 21.078 1.00 79.31 228 PHE A N 1
ATOM 1930 C CA . PHE A 1 228 ? -7.999 0.360 20.485 1.00 79.31 228 PHE A CA 1
ATOM 1931 C C . PHE A 1 228 ? -6.739 -0.467 20.215 1.00 79.31 228 PHE A C 1
ATOM 1933 O O . PHE A 1 228 ? -6.213 -0.390 19.107 1.00 79.31 228 PHE A O 1
ATOM 1940 N N . GLU A 1 229 ? -6.277 -1.274 21.175 1.00 82.94 229 GLU A N 1
ATOM 1941 C CA . GLU A 1 229 ? -5.127 -2.174 20.995 1.00 82.94 229 GLU A CA 1
ATOM 1942 C C . GLU A 1 229 ? -5.332 -3.111 19.798 1.00 82.94 229 GLU A C 1
ATOM 1944 O O . GLU A 1 229 ? -4.491 -3.152 18.898 1.00 82.94 229 GLU A O 1
ATOM 1949 N N . TYR A 1 230 ? -6.491 -3.769 19.722 1.00 84.12 230 TYR A N 1
ATOM 1950 C CA . TYR A 1 230 ? -6.851 -4.646 18.609 1.00 84.12 230 TYR A CA 1
ATOM 1951 C C . TYR A 1 230 ? -6.845 -3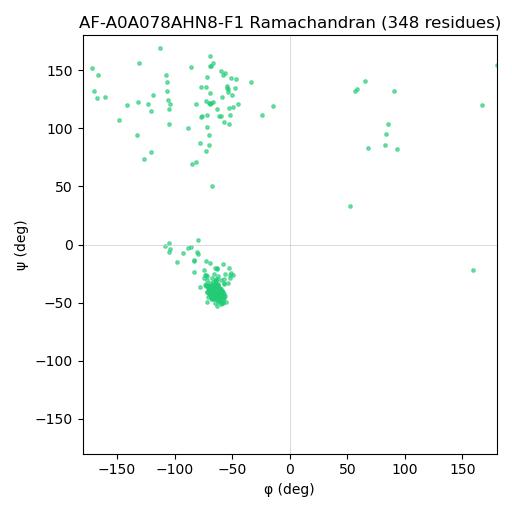.920 17.253 1.00 84.12 230 TYR A C 1
ATOM 1953 O O . TYR A 1 230 ? -6.285 -4.419 16.273 1.00 84.12 230 TYR A O 1
ATOM 1961 N N . LEU A 1 231 ? -7.426 -2.719 17.180 1.00 81.50 231 LEU A N 1
ATOM 1962 C CA . LEU A 1 231 ? -7.442 -1.915 15.953 1.00 81.50 231 LEU A CA 1
ATOM 1963 C C . LEU A 1 231 ? -6.035 -1.484 15.530 1.00 81.50 231 LEU A C 1
ATOM 1965 O O . LEU A 1 231 ? -5.718 -1.520 14.340 1.00 81.50 231 LEU A O 1
ATOM 1969 N N . TYR A 1 232 ? -5.180 -1.104 16.483 1.00 82.75 232 TYR A N 1
ATOM 1970 C CA . TYR A 1 232 ? -3.787 -0.760 16.204 1.00 82.75 232 TYR A CA 1
ATOM 1971 C C . TYR A 1 232 ? -2.998 -1.959 15.680 1.00 82.75 232 TYR A C 1
ATOM 1973 O O . TYR A 1 232 ? -2.255 -1.814 14.707 1.00 82.75 232 TYR A O 1
ATOM 1981 N N . GLU A 1 233 ? -3.165 -3.139 16.276 1.00 87.44 233 GLU A N 1
ATOM 1982 C CA . GLU A 1 233 ? -2.526 -4.365 15.795 1.00 87.44 233 GLU A CA 1
ATOM 1983 C C . GLU A 1 233 ? -2.989 -4.725 14.384 1.00 87.44 233 GLU A C 1
ATOM 1985 O O . GLU A 1 233 ? -2.160 -4.985 13.507 1.00 87.44 233 GLU A O 1
ATOM 1990 N N . ARG A 1 234 ? -4.299 -4.663 14.128 1.00 87.94 234 ARG A N 1
ATOM 1991 C CA . ARG A 1 234 ? -4.876 -4.953 12.812 1.00 87.94 234 ARG A CA 1
ATOM 1992 C C . ARG A 1 234 ? -4.414 -3.954 11.751 1.00 87.94 234 ARG A C 1
ATOM 1994 O O . ARG A 1 234 ? -4.067 -4.357 10.639 1.00 87.94 234 ARG A O 1
ATOM 2001 N N . LEU A 1 235 ? -4.352 -2.665 12.087 1.00 84.81 235 LEU A N 1
ATOM 2002 C CA . LEU A 1 235 ? -3.817 -1.636 11.197 1.00 84.81 235 LEU A CA 1
ATOM 2003 C C . LEU A 1 235 ? -2.334 -1.878 10.899 1.00 84.81 235 LEU A C 1
ATOM 2005 O O . LEU A 1 235 ? -1.921 -1.804 9.742 1.00 84.81 235 LEU A O 1
ATOM 2009 N N . ARG A 1 236 ? -1.537 -2.196 11.925 1.00 87.19 236 ARG A N 1
ATOM 2010 C CA . ARG A 1 236 ? -0.109 -2.496 11.779 1.00 87.19 236 ARG A CA 1
ATOM 2011 C C . ARG A 1 236 ? 0.117 -3.709 10.879 1.00 87.19 236 ARG A C 1
ATOM 2013 O O . ARG A 1 236 ? 0.951 -3.642 9.980 1.00 87.19 236 ARG A O 1
ATOM 2020 N N . ASP A 1 237 ? -0.627 -4.792 11.084 1.00 90.44 237 ASP A N 1
ATOM 2021 C CA . ASP A 1 237 ? -0.563 -5.982 10.232 1.00 90.44 237 ASP A CA 1
ATOM 2022 C C . ASP A 1 237 ? -0.946 -5.650 8.782 1.00 90.44 237 ASP A C 1
ATOM 2024 O O . ASP A 1 237 ? -0.225 -6.006 7.844 1.00 90.44 237 ASP A O 1
ATOM 2028 N N . ARG A 1 238 ? -2.021 -4.874 8.573 1.00 90.44 238 ARG A N 1
ATOM 2029 C CA . ARG A 1 238 ? -2.410 -4.445 7.221 1.00 90.44 238 ARG A CA 1
ATOM 2030 C C . ARG A 1 238 ? -1.341 -3.575 6.566 1.00 90.44 238 ARG A C 1
ATOM 2032 O O . ARG A 1 238 ? -1.060 -3.776 5.386 1.00 90.44 238 ARG A O 1
ATOM 2039 N N . GLN A 1 239 ? -0.707 -2.675 7.316 1.00 88.94 239 GLN A N 1
ATOM 2040 C CA . GLN A 1 239 ? 0.382 -1.831 6.831 1.00 88.94 239 GLN A CA 1
ATOM 2041 C C . GLN A 1 239 ? 1.605 -2.667 6.422 1.00 88.94 239 GLN A C 1
ATOM 2043 O O . GLN A 1 239 ? 2.162 -2.448 5.347 1.00 88.94 239 GLN A O 1
ATOM 2048 N N . ILE A 1 240 ? 2.001 -3.658 7.230 1.00 91.56 240 ILE A N 1
ATOM 2049 C CA . ILE A 1 240 ? 3.102 -4.580 6.902 1.00 91.56 240 ILE A CA 1
ATOM 2050 C C . ILE A 1 240 ? 2.784 -5.348 5.612 1.00 91.56 240 ILE A C 1
ATOM 2052 O O . ILE A 1 240 ? 3.616 -5.395 4.703 1.00 91.56 240 ILE A O 1
ATOM 2056 N N . LYS A 1 241 ? 1.567 -5.895 5.497 1.00 94.31 241 LYS A N 1
ATOM 2057 C CA . LYS A 1 241 ? 1.103 -6.600 4.290 1.00 94.31 241 LYS A CA 1
ATOM 2058 C C . LYS A 1 241 ? 1.106 -5.697 3.061 1.00 94.31 241 LYS A C 1
ATOM 2060 O O . LYS A 1 241 ? 1.583 -6.110 2.008 1.00 94.31 241 LYS A O 1
ATOM 2065 N N . PHE A 1 242 ? 0.647 -4.457 3.206 1.00 93.75 242 PHE A N 1
ATOM 2066 C CA . PHE A 1 242 ? 0.634 -3.489 2.116 1.00 93.75 242 PHE A CA 1
ATOM 2067 C C . PHE A 1 242 ? 2.051 -3.109 1.662 1.00 93.75 242 PHE A C 1
ATOM 2069 O O . PHE A 1 242 ? 2.321 -3.049 0.466 1.00 93.75 242 PHE A O 1
ATOM 2076 N N . TYR A 1 243 ? 3.005 -2.926 2.582 1.00 91.94 243 TYR A N 1
ATOM 2077 C CA . TYR A 1 243 ? 4.406 -2.705 2.205 1.00 91.94 243 TYR A CA 1
ATOM 2078 C C . TYR A 1 243 ? 5.031 -3.917 1.509 1.00 91.94 243 TYR A C 1
ATOM 2080 O O . TYR A 1 243 ? 5.781 -3.751 0.546 1.00 91.94 243 TYR A O 1
ATOM 2088 N N . ALA A 1 244 ? 4.711 -5.134 1.954 1.00 94.06 244 ALA A N 1
ATOM 2089 C CA . ALA A 1 244 ? 5.140 -6.349 1.268 1.00 94.06 244 ALA A CA 1
ATOM 2090 C C . ALA A 1 244 ? 4.557 -6.428 -0.156 1.00 94.06 244 ALA A C 1
ATOM 2092 O O . ALA A 1 244 ? 5.288 -6.737 -1.100 1.00 94.06 244 ALA A O 1
ATOM 2093 N N . PHE A 1 245 ? 3.278 -6.076 -0.323 1.00 95.94 245 PHE A N 1
ATOM 2094 C CA . PHE A 1 245 ? 2.629 -5.943 -1.627 1.00 95.94 245 PHE A CA 1
ATOM 2095 C C . PHE A 1 245 ? 3.350 -4.920 -2.516 1.00 95.94 245 PHE A C 1
ATOM 2097 O O . PHE A 1 245 ? 3.747 -5.254 -3.628 1.00 95.94 245 PHE A O 1
ATOM 2104 N N . LEU A 1 246 ? 3.621 -3.712 -2.015 1.00 93.00 246 LEU A N 1
ATOM 2105 C CA . LEU A 1 246 ? 4.336 -2.688 -2.780 1.00 93.00 246 LEU A CA 1
ATOM 2106 C C . LEU A 1 246 ? 5.722 -3.157 -3.213 1.00 93.00 246 LEU A C 1
ATOM 2108 O O . LEU A 1 246 ? 6.104 -2.943 -4.357 1.00 93.00 246 LEU A O 1
ATOM 2112 N N . ASN A 1 247 ? 6.473 -3.818 -2.330 1.00 93.06 247 ASN A N 1
ATOM 2113 C CA . ASN A 1 247 ? 7.785 -4.363 -2.678 1.00 93.06 247 ASN A CA 1
ATOM 2114 C C . ASN A 1 247 ? 7.689 -5.401 -3.803 1.00 93.06 247 ASN A C 1
ATOM 2116 O O . ASN A 1 247 ? 8.512 -5.393 -4.720 1.00 93.06 247 ASN A O 1
ATOM 2120 N N . LYS A 1 248 ? 6.673 -6.271 -3.763 1.00 95.19 248 LYS A N 1
ATOM 2121 C CA . LYS A 1 248 ? 6.400 -7.229 -4.839 1.00 95.19 248 LYS A CA 1
ATOM 2122 C C . LYS A 1 248 ? 6.099 -6.504 -6.155 1.00 95.19 248 LYS A C 1
ATOM 2124 O O . LYS A 1 248 ? 6.736 -6.806 -7.163 1.00 95.19 248 LYS A O 1
ATOM 2129 N N . GLU A 1 249 ? 5.202 -5.526 -6.138 1.00 93.00 249 GLU A N 1
ATOM 2130 C CA . GLU A 1 249 ? 4.821 -4.763 -7.330 1.00 93.00 249 GLU A CA 1
ATOM 2131 C C . GLU A 1 249 ? 5.984 -3.929 -7.890 1.00 93.00 249 GLU A C 1
ATOM 2133 O O . GLU A 1 249 ? 6.213 -3.904 -9.099 1.00 93.00 249 GLU A O 1
ATOM 2138 N N . PHE A 1 250 ? 6.813 -3.324 -7.034 1.00 90.69 250 PHE A N 1
ATOM 2139 C CA . PHE A 1 250 ? 8.026 -2.628 -7.468 1.00 90.69 250 PHE A CA 1
ATOM 2140 C C . PHE A 1 250 ? 9.054 -3.574 -8.092 1.00 90.69 250 PHE A C 1
ATOM 2142 O O . PHE A 1 250 ? 9.717 -3.193 -9.055 1.00 90.69 250 PHE A O 1
ATOM 2149 N N . ASN A 1 251 ? 9.176 -4.811 -7.606 1.00 91.75 251 ASN A N 1
ATOM 2150 C CA . ASN A 1 251 ? 10.040 -5.809 -8.235 1.00 91.75 251 ASN A CA 1
ATOM 2151 C C . ASN A 1 251 ? 9.532 -6.205 -9.627 1.00 91.75 251 ASN A C 1
ATOM 2153 O O . ASN A 1 251 ? 10.330 -6.295 -10.562 1.00 91.75 251 ASN A O 1
ATOM 2157 N N . VAL A 1 252 ? 8.217 -6.370 -9.794 1.00 90.62 252 VAL A N 1
ATOM 2158 C CA . VAL A 1 252 ? 7.604 -6.600 -11.112 1.00 90.62 252 VAL A CA 1
ATOM 2159 C C . VAL A 1 252 ? 7.854 -5.405 -12.034 1.00 90.62 252 VAL A C 1
ATOM 2161 O O . VAL A 1 252 ? 8.268 -5.588 -13.178 1.00 90.62 252 VAL A O 1
ATOM 2164 N N . MET A 1 253 ? 7.698 -4.178 -11.537 1.00 88.69 253 MET A N 1
ATOM 2165 C CA . MET A 1 253 ? 7.983 -2.960 -12.302 1.00 88.69 253 MET A CA 1
ATOM 2166 C C . MET A 1 253 ? 9.458 -2.823 -12.684 1.00 88.69 253 MET A C 1
ATOM 2168 O O . MET A 1 253 ? 9.761 -2.414 -13.802 1.00 88.69 253 MET A O 1
ATOM 2172 N N . ASN A 1 254 ? 10.384 -3.203 -11.803 1.00 89.06 254 ASN A N 1
ATOM 2173 C CA . ASN A 1 254 ? 11.816 -3.238 -12.109 1.00 89.06 254 ASN A CA 1
ATOM 2174 C C . ASN A 1 254 ? 12.148 -4.289 -13.177 1.00 89.06 254 ASN A C 1
ATOM 2176 O O . ASN A 1 254 ? 13.010 -4.075 -14.027 1.00 89.06 254 ASN A O 1
ATOM 2180 N N . PHE A 1 255 ? 11.449 -5.422 -13.174 1.00 91.12 255 PHE A N 1
ATOM 2181 C CA . PHE A 1 255 ? 11.586 -6.410 -14.237 1.00 91.12 255 PHE A CA 1
ATOM 2182 C C . PHE A 1 255 ? 11.050 -5.876 -15.575 1.00 91.12 255 PHE A C 1
ATOM 2184 O O . PHE A 1 255 ? 11.735 -5.960 -16.597 1.00 91.12 255 PHE A O 1
ATOM 2191 N N . LYS A 1 256 ? 9.859 -5.263 -15.568 1.00 90.31 256 LYS A N 1
ATOM 2192 C CA . LYS A 1 256 ? 9.272 -4.616 -16.751 1.00 90.31 256 LYS A CA 1
ATOM 2193 C C . LYS A 1 256 ? 10.167 -3.499 -17.286 1.00 90.31 256 LYS A C 1
ATOM 2195 O O . LYS A 1 256 ? 10.365 -3.403 -18.491 1.00 90.31 256 LYS A O 1
ATOM 2200 N N . SER A 1 257 ? 10.781 -2.703 -16.414 1.00 89.81 257 SER A N 1
ATOM 2201 C CA . SER A 1 257 ? 11.683 -1.626 -16.826 1.00 89.81 257 SER A CA 1
ATOM 2202 C C . SER A 1 257 ? 12.970 -2.124 -17.469 1.00 89.81 257 SER A C 1
ATOM 2204 O O . SER A 1 257 ? 13.409 -1.559 -18.476 1.00 89.81 257 SER A O 1
ATOM 2206 N N . ALA A 1 258 ? 13.561 -3.191 -16.927 1.00 91.06 258 ALA A N 1
ATOM 2207 C CA . ALA A 1 258 ? 14.713 -3.842 -17.531 1.00 91.06 258 ALA A CA 1
ATOM 2208 C C . ALA A 1 258 ? 14.352 -4.371 -18.926 1.00 91.06 258 ALA A C 1
ATOM 2210 O O . ALA A 1 258 ? 15.083 -4.128 -19.885 1.00 91.06 258 ALA A O 1
ATOM 2211 N N . ARG A 1 259 ? 13.180 -5.003 -19.062 1.00 92.00 259 ARG A N 1
ATOM 2212 C CA . ARG A 1 259 ? 12.679 -5.506 -20.344 1.00 92.00 259 ARG A CA 1
ATOM 2213 C C . ARG A 1 259 ? 12.394 -4.386 -21.352 1.00 92.00 259 ARG A C 1
ATOM 2215 O O . ARG A 1 259 ? 12.825 -4.495 -22.494 1.00 92.00 259 ARG A O 1
ATOM 2222 N N . CYS A 1 260 ? 11.753 -3.297 -20.928 1.00 90.31 260 CYS A N 1
ATOM 2223 C CA . CYS A 1 260 ? 11.530 -2.099 -21.746 1.00 90.31 260 CYS A CA 1
ATOM 2224 C C . CYS A 1 260 ? 12.863 -1.522 -22.241 1.00 90.31 260 CYS A C 1
ATOM 2226 O O . CYS A 1 260 ? 13.029 -1.233 -23.424 1.00 90.31 260 CYS A O 1
ATOM 2228 N N . SER A 1 261 ? 13.860 -1.455 -21.352 1.00 90.81 261 SER A N 1
ATOM 2229 C CA . SER A 1 261 ? 15.198 -0.981 -21.706 1.00 90.81 261 SER A CA 1
ATOM 2230 C C . SER A 1 261 ? 15.869 -1.883 -22.739 1.00 90.81 261 SER A C 1
ATOM 2232 O O . SER A 1 261 ? 16.450 -1.363 -23.682 1.00 90.81 261 SER A O 1
ATOM 2234 N N . MET A 1 262 ? 15.761 -3.210 -22.606 1.00 92.25 262 MET A N 1
ATOM 2235 C CA . MET A 1 262 ? 16.278 -4.156 -23.602 1.00 92.25 262 MET A CA 1
ATOM 2236 C C . MET A 1 262 ? 15.575 -4.001 -24.955 1.00 92.25 262 MET A C 1
ATOM 2238 O O . MET A 1 262 ? 16.258 -3.913 -25.970 1.00 92.25 262 MET A O 1
ATOM 2242 N N . HIS A 1 263 ? 14.246 -3.853 -24.964 1.00 92.00 263 HIS A N 1
ATOM 2243 C CA . HIS A 1 263 ? 13.467 -3.643 -26.189 1.00 92.00 263 HIS A CA 1
ATOM 2244 C C . HIS A 1 263 ? 13.879 -2.383 -26.961 1.00 92.00 263 HIS A C 1
ATOM 2246 O O . HIS A 1 263 ? 13.820 -2.360 -28.192 1.00 92.00 263 HIS A O 1
ATOM 2252 N N . CYS A 1 264 ? 14.361 -1.344 -26.273 1.00 92.00 264 CYS A N 1
ATOM 2253 C CA . CYS A 1 264 ? 14.905 -0.164 -26.942 1.00 92.00 264 CYS A CA 1
ATOM 2254 C C . CYS A 1 264 ? 16.162 -0.463 -27.785 1.00 92.00 264 CYS A C 1
ATOM 2256 O O . CYS A 1 264 ? 16.454 0.308 -28.698 1.00 92.00 264 CYS A O 1
ATOM 2258 N N . PHE A 1 265 ? 16.870 -1.569 -27.520 1.00 93.00 265 PHE A N 1
ATOM 2259 C CA . PHE A 1 265 ? 18.076 -2.004 -28.237 1.00 93.00 265 PHE A CA 1
ATOM 2260 C C . PHE A 1 265 ? 17.853 -3.189 -29.195 1.00 93.00 265 PHE A C 1
ATOM 2262 O O . PHE A 1 265 ? 18.809 -3.618 -29.835 1.00 93.00 265 PHE A O 1
ATOM 2269 N N . ASP A 1 266 ? 16.629 -3.712 -29.336 1.00 92.38 266 ASP A N 1
ATOM 2270 C CA . ASP A 1 266 ? 16.363 -4.906 -30.163 1.00 92.38 266 ASP A CA 1
ATOM 2271 C C . ASP A 1 266 ? 16.688 -4.703 -31.654 1.00 92.38 266 ASP A C 1
ATOM 2273 O O . ASP A 1 266 ? 16.983 -5.654 -32.375 1.00 92.38 266 ASP A O 1
ATOM 2277 N N . SER A 1 267 ? 16.618 -3.462 -32.144 1.00 90.25 267 SER A N 1
ATOM 2278 C CA . SER A 1 267 ? 16.899 -3.122 -33.540 1.00 90.25 267 SER A CA 1
ATOM 2279 C C . SER A 1 267 ? 18.262 -2.447 -33.667 1.00 90.25 267 SER A C 1
ATOM 2281 O O . SER A 1 267 ? 18.444 -1.328 -33.191 1.00 90.25 267 SER A O 1
ATOM 2283 N N . ILE A 1 268 ? 19.184 -3.094 -34.382 1.00 86.38 268 ILE A N 1
ATOM 2284 C CA . ILE A 1 268 ? 20.542 -2.581 -34.638 1.00 86.38 268 ILE A CA 1
ATOM 2285 C C . ILE A 1 268 ? 20.505 -1.304 -35.503 1.00 86.38 268 ILE A C 1
ATOM 2287 O O . ILE A 1 268 ? 21.384 -0.454 -35.393 1.00 86.38 268 ILE A O 1
ATOM 2291 N N . ASP A 1 269 ? 19.450 -1.126 -36.304 1.00 90.94 269 ASP A N 1
ATOM 2292 C CA . ASP A 1 269 ? 19.309 -0.008 -37.247 1.00 90.94 269 ASP A CA 1
ATOM 2293 C C . ASP A 1 269 ? 18.823 1.307 -36.608 1.00 90.94 269 ASP A C 1
ATOM 2295 O O . ASP A 1 269 ? 18.747 2.338 -37.283 1.00 90.94 269 ASP A O 1
ATOM 2299 N N . ARG A 1 270 ? 18.457 1.309 -35.318 1.00 91.69 270 ARG A N 1
ATOM 2300 C CA . ARG A 1 270 ? 17.960 2.522 -34.647 1.00 91.69 270 ARG A CA 1
ATOM 2301 C C . ARG A 1 270 ? 19.108 3.463 -34.308 1.00 91.69 270 ARG A C 1
ATOM 2303 O O . ARG A 1 270 ? 20.128 3.062 -33.754 1.00 91.69 270 ARG A O 1
ATOM 2310 N N . SER A 1 271 ? 18.916 4.753 -34.579 1.00 95.19 271 SER A N 1
ATOM 2311 C CA . SER A 1 271 ? 19.900 5.761 -34.178 1.00 95.19 271 SER A CA 1
ATOM 2312 C C . SER A 1 271 ? 19.942 5.912 -32.654 1.00 95.19 271 SER A C 1
ATOM 2314 O O . SER A 1 271 ? 18.939 5.719 -31.964 1.00 95.19 271 SER A O 1
ATOM 2316 N N . VAL A 1 272 ? 21.089 6.338 -32.117 1.00 93.19 272 VAL A N 1
ATOM 2317 C CA . VAL A 1 272 ? 21.267 6.585 -30.672 1.00 93.19 272 VAL A CA 1
ATOM 2318 C C . VAL A 1 272 ? 20.202 7.543 -30.117 1.00 93.19 272 VA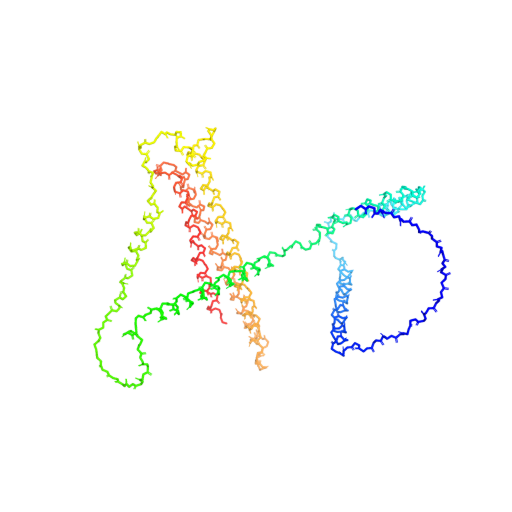L A C 1
ATOM 2320 O O . VAL A 1 272 ? 19.759 7.381 -28.983 1.00 93.19 272 VAL A O 1
ATOM 2323 N N 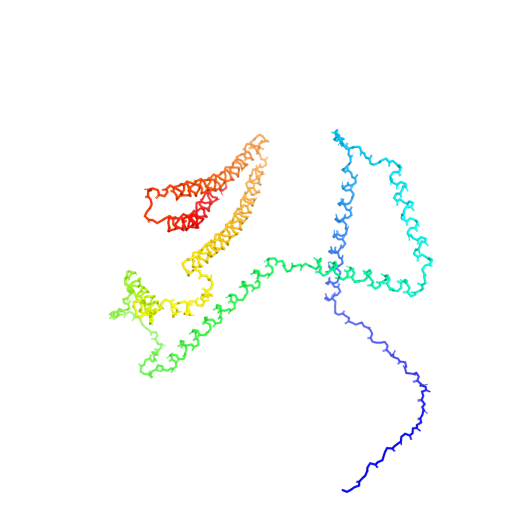. SER A 1 273 ? 19.742 8.510 -30.923 1.00 95.19 273 SER A N 1
ATOM 2324 C CA . SER A 1 273 ? 18.659 9.423 -30.533 1.00 95.19 273 SER A CA 1
ATOM 2325 C C . SER A 1 273 ? 17.350 8.675 -30.283 1.00 95.19 273 SER A C 1
ATOM 2327 O O . SER A 1 273 ? 16.751 8.839 -29.226 1.00 95.19 273 SER A O 1
ATOM 2329 N N . GLN A 1 274 ? 16.944 7.797 -31.205 1.00 94.75 274 GLN A N 1
ATOM 2330 C CA . GLN A 1 274 ? 15.704 7.023 -31.081 1.00 94.75 274 GLN A CA 1
ATOM 2331 C C . GLN A 1 274 ? 15.746 6.053 -29.895 1.00 94.75 274 GLN A C 1
ATOM 2333 O O . GLN A 1 274 ? 14.739 5.850 -29.217 1.00 94.75 274 GLN A O 1
ATOM 2338 N N . VAL A 1 275 ? 16.914 5.467 -29.620 1.00 94.44 275 VAL A N 1
ATOM 2339 C CA . VAL A 1 275 ? 17.119 4.616 -28.440 1.00 94.44 275 VAL A CA 1
ATOM 2340 C C . VAL A 1 275 ? 16.974 5.432 -27.153 1.00 94.44 275 VAL A C 1
ATOM 2342 O O . VAL A 1 275 ? 16.287 5.000 -26.229 1.00 94.44 275 VAL A O 1
ATOM 2345 N N . ASN A 1 276 ? 17.563 6.631 -27.091 1.00 94.12 276 ASN A N 1
ATOM 2346 C CA . ASN A 1 276 ? 17.438 7.513 -25.929 1.00 94.12 276 ASN A CA 1
ATOM 2347 C C . ASN A 1 276 ? 15.993 7.971 -25.689 1.00 94.12 276 ASN A C 1
ATOM 2349 O O . ASN A 1 276 ? 15.560 7.993 -24.536 1.00 94.12 276 ASN A O 1
ATOM 2353 N N . ASP A 1 277 ? 15.243 8.282 -26.747 1.00 95.81 277 ASP A N 1
ATOM 2354 C CA . ASP A 1 277 ? 13.825 8.645 -26.643 1.00 95.81 277 ASP A CA 1
ATOM 2355 C C . ASP A 1 277 ? 12.989 7.475 -26.095 1.00 95.81 277 ASP A C 1
ATOM 2357 O O . ASP A 1 277 ? 12.179 7.657 -25.185 1.00 95.81 277 ASP A O 1
ATOM 2361 N N . CYS A 1 278 ? 13.256 6.252 -26.561 1.00 93.56 278 CYS A N 1
ATOM 2362 C CA . CYS A 1 278 ? 12.637 5.033 -26.035 1.00 93.56 278 CYS A CA 1
ATOM 2363 C C . CYS A 1 278 ? 12.965 4.808 -24.547 1.00 93.56 278 CYS A C 1
ATOM 2365 O O . CYS A 1 278 ? 12.067 4.610 -23.728 1.00 93.56 278 CYS A O 1
ATOM 2367 N N . LEU A 1 279 ? 14.241 4.919 -24.157 1.00 93.25 279 LEU A N 1
ATOM 2368 C CA . LEU A 1 279 ? 14.659 4.775 -22.757 1.00 93.25 279 LEU A CA 1
ATOM 2369 C C . LEU A 1 279 ? 14.034 5.841 -21.852 1.00 93.25 279 LEU A C 1
ATOM 2371 O O . LEU A 1 279 ? 13.742 5.570 -20.683 1.00 93.25 279 LEU A O 1
ATOM 2375 N N . LYS A 1 280 ? 13.835 7.055 -22.372 1.00 94.69 280 LYS A N 1
ATOM 2376 C CA . LYS A 1 280 ? 13.167 8.136 -21.651 1.00 94.69 280 LYS A CA 1
ATOM 2377 C C . LYS A 1 280 ? 11.708 7.783 -21.366 1.00 94.69 280 LYS A C 1
ATOM 2379 O O . LYS A 1 280 ? 11.310 7.886 -20.210 1.00 94.69 280 LYS A O 1
ATOM 2384 N N . LEU A 1 281 ? 10.971 7.268 -22.353 1.00 91.94 281 LEU A N 1
ATOM 2385 C CA . LEU A 1 281 ? 9.597 6.780 -22.166 1.00 91.94 281 LEU A CA 1
ATOM 2386 C C . LEU A 1 281 ? 9.521 5.671 -21.105 1.00 91.94 281 LEU A C 1
ATOM 2388 O O . LEU A 1 281 ? 8.697 5.751 -20.193 1.00 91.94 281 LEU A O 1
ATOM 2392 N N . CYS A 1 282 ? 10.432 4.688 -21.147 1.00 90.88 282 CYS A N 1
ATOM 2393 C CA . CYS A 1 282 ? 10.495 3.638 -20.123 1.00 90.88 282 CYS A CA 1
ATOM 2394 C C . CYS A 1 282 ? 10.689 4.228 -18.711 1.00 90.88 282 CYS A C 1
ATOM 2396 O O . CYS A 1 282 ? 10.016 3.828 -17.761 1.00 90.88 282 CYS A O 1
ATOM 2398 N N . ARG A 1 283 ? 11.604 5.198 -18.553 1.00 91.12 283 ARG A N 1
ATOM 2399 C CA . ARG A 1 283 ? 11.880 5.857 -17.260 1.00 91.12 283 ARG A CA 1
ATOM 2400 C C . ARG A 1 283 ? 10.707 6.704 -16.775 1.00 91.12 283 ARG A C 1
ATOM 2402 O O . ARG A 1 283 ? 10.406 6.694 -15.581 1.00 91.12 283 ARG A O 1
ATOM 2409 N N . GLU A 1 284 ? 10.056 7.424 -17.684 1.00 91.88 284 GLU A N 1
ATOM 2410 C CA . GLU A 1 284 ? 8.887 8.249 -17.384 1.00 91.88 284 GLU A CA 1
ATOM 2411 C C . GLU A 1 284 ? 7.722 7.398 -16.884 1.00 91.88 284 GLU A C 1
ATOM 2413 O O . GLU A 1 284 ? 7.114 7.756 -15.877 1.00 91.88 284 GLU A O 1
ATOM 2418 N N . GLY A 1 285 ? 7.469 6.235 -17.486 1.00 88.25 285 GLY A N 1
ATOM 2419 C CA . GLY A 1 285 ? 6.394 5.358 -17.028 1.00 88.25 285 GLY A CA 1
ATOM 2420 C C . GLY A 1 285 ? 6.628 4.762 -15.636 1.00 88.25 285 GLY A C 1
ATOM 2421 O O . GLY A 1 285 ? 5.719 4.768 -14.805 1.00 88.25 285 GLY A O 1
ATOM 2422 N N . ILE A 1 286 ? 7.863 4.358 -15.310 1.00 88.62 286 ILE A N 1
ATOM 2423 C CA . ILE A 1 286 ? 8.221 3.905 -13.949 1.00 88.62 286 ILE A CA 1
ATOM 2424 C C . ILE A 1 286 ? 8.065 5.045 -12.942 1.00 88.62 286 ILE A C 1
ATOM 2426 O O . ILE A 1 286 ? 7.528 4.851 -11.848 1.00 88.62 286 ILE A O 1
ATOM 2430 N N . SER A 1 287 ? 8.542 6.242 -13.300 1.00 90.75 287 SER A N 1
ATOM 2431 C CA . SER A 1 287 ? 8.392 7.422 -12.450 1.00 90.75 287 SER A CA 1
ATOM 2432 C C . SER A 1 287 ? 6.914 7.756 -12.237 1.00 90.75 287 SER A C 1
ATOM 2434 O O . SER A 1 287 ? 6.525 8.068 -11.115 1.00 90.75 287 SER A O 1
ATOM 2436 N N . GLY A 1 288 ? 6.091 7.637 -13.283 1.00 91.31 288 GLY A N 1
ATOM 2437 C CA . GLY A 1 288 ? 4.643 7.817 -13.238 1.00 91.31 288 GLY A CA 1
ATOM 2438 C C . GLY A 1 288 ? 3.971 6.850 -12.267 1.00 91.31 288 GLY A C 1
ATOM 2439 O O . GLY A 1 288 ? 3.273 7.296 -11.357 1.00 91.31 288 GLY A O 1
ATOM 2440 N N . CYS A 1 289 ? 4.273 5.554 -12.375 1.00 90.38 289 CYS A N 1
ATOM 2441 C CA . CYS A 1 289 ? 3.766 4.513 -11.476 1.00 90.38 289 CYS A CA 1
ATOM 2442 C C . CYS A 1 289 ? 4.160 4.768 -10.011 1.00 90.38 289 CYS A C 1
ATOM 2444 O O . CYS A 1 289 ? 3.324 4.703 -9.107 1.00 90.38 289 CYS A O 1
ATOM 2446 N N . LYS A 1 290 ? 5.423 5.140 -9.760 1.00 90.12 290 LYS A N 1
ATOM 2447 C CA . LYS A 1 290 ? 5.899 5.494 -8.414 1.00 90.12 290 LYS A CA 1
ATOM 2448 C C . LYS A 1 290 ? 5.162 6.714 -7.855 1.00 90.12 290 LYS A C 1
ATOM 2450 O O . LYS A 1 290 ? 4.755 6.712 -6.694 1.00 90.12 290 LYS A O 1
ATOM 2455 N N . THR A 1 291 ? 4.989 7.757 -8.666 1.00 93.44 291 THR A N 1
ATOM 2456 C CA . THR A 1 291 ? 4.247 8.961 -8.274 1.00 93.44 291 THR A CA 1
ATOM 2457 C C . THR A 1 291 ? 2.770 8.658 -8.023 1.00 93.44 291 THR A C 1
ATOM 2459 O O . THR A 1 291 ? 2.197 9.225 -7.095 1.00 93.44 291 THR A O 1
ATOM 2462 N N . TYR A 1 292 ? 2.159 7.769 -8.805 1.00 93.62 292 TYR A N 1
ATOM 2463 C CA . TYR A 1 292 ? 0.773 7.342 -8.625 1.00 93.62 292 TYR A CA 1
ATOM 2464 C C . TYR A 1 292 ? 0.567 6.630 -7.283 1.00 93.62 292 TYR A C 1
ATOM 2466 O O . TYR A 1 292 ? -0.250 7.076 -6.477 1.00 93.62 292 TYR A O 1
ATOM 2474 N N . ALA A 1 293 ? 1.380 5.610 -6.983 1.00 92.19 293 ALA A N 1
ATOM 2475 C CA . ALA A 1 293 ? 1.314 4.893 -5.708 1.00 92.19 293 ALA A CA 1
ATOM 2476 C C . ALA A 1 293 ? 1.527 5.831 -4.504 1.00 92.19 293 ALA A C 1
ATOM 2478 O O . ALA A 1 293 ? 0.793 5.758 -3.519 1.00 92.19 293 ALA A O 1
ATOM 2479 N N . TYR A 1 294 ? 2.475 6.771 -4.603 1.00 92.56 294 TYR A N 1
ATOM 2480 C CA . TYR A 1 294 ? 2.699 7.780 -3.562 1.00 92.56 294 TYR A CA 1
ATOM 2481 C C . TYR A 1 294 ? 1.491 8.712 -3.366 1.00 92.56 294 TYR A C 1
ATOM 2483 O O . TYR A 1 294 ? 1.111 9.005 -2.235 1.00 92.56 294 TYR A O 1
ATOM 2491 N N . LYS A 1 295 ? 0.855 9.169 -4.454 1.00 94.69 295 LYS A N 1
ATOM 2492 C CA . LYS A 1 295 ? -0.356 10.003 -4.374 1.00 94.69 295 LYS A CA 1
ATOM 2493 C C . LYS A 1 295 ? -1.517 9.260 -3.714 1.00 94.69 295 LYS A C 1
ATOM 2495 O O . LYS A 1 295 ? -2.254 9.879 -2.953 1.00 94.69 295 LYS A O 1
ATOM 2500 N N . LEU A 1 296 ? -1.666 7.960 -3.976 1.00 93.62 296 LEU A N 1
ATOM 2501 C CA . LEU A 1 296 ? -2.685 7.134 -3.327 1.00 93.62 296 LEU A CA 1
ATOM 2502 C C . LEU A 1 296 ? -2.460 7.011 -1.823 1.00 93.62 296 LEU A C 1
ATOM 2504 O O . LEU A 1 296 ? -3.397 7.231 -1.058 1.00 93.62 296 LEU A O 1
ATOM 2508 N N . GLN A 1 297 ? -1.222 6.735 -1.406 1.00 91.19 297 GLN A N 1
ATOM 2509 C CA . GLN A 1 297 ? -0.856 6.690 0.011 1.00 91.19 297 GLN A CA 1
ATOM 2510 C C . GLN A 1 297 ? -1.141 8.019 0.702 1.00 91.19 297 GLN A C 1
ATOM 2512 O O . GLN A 1 297 ? -1.831 8.051 1.715 1.00 91.19 297 GLN A O 1
ATOM 2517 N N . LYS A 1 298 ? -0.682 9.124 0.105 1.00 93.25 298 LYS A N 1
ATOM 2518 C CA . LYS A 1 298 ? -0.898 10.459 0.658 1.00 93.25 298 LYS A CA 1
ATOM 2519 C C . LYS A 1 298 ? -2.384 10.800 0.777 1.00 93.25 298 LYS A C 1
ATOM 2521 O O . LYS A 1 298 ? -2.804 11.340 1.789 1.00 93.25 298 LYS A O 1
ATOM 2526 N N . LYS A 1 299 ? -3.195 10.441 -0.223 1.00 92.38 299 LYS A N 1
ATOM 2527 C CA . LYS A 1 299 ? -4.649 10.629 -0.158 1.00 92.38 299 LYS A CA 1
ATOM 2528 C C . LYS A 1 299 ? -5.267 9.844 1.003 1.00 92.38 299 LYS A C 1
ATOM 2530 O O . LYS A 1 299 ? -6.098 10.389 1.712 1.00 92.38 299 LYS A O 1
ATOM 2535 N N . ALA A 1 300 ? -4.849 8.596 1.218 1.00 90.31 300 ALA A N 1
ATOM 2536 C CA . ALA A 1 300 ? -5.328 7.808 2.352 1.00 90.31 300 ALA A CA 1
ATOM 2537 C C . ALA A 1 300 ? -4.918 8.426 3.703 1.00 90.31 300 ALA A C 1
ATOM 2539 O O . ALA A 1 300 ? -5.723 8.442 4.631 1.00 90.31 300 ALA A O 1
ATOM 2540 N N . GLU A 1 301 ? -3.703 8.973 3.812 1.00 89.38 301 GLU A N 1
ATOM 2541 C CA . GLU A 1 301 ? -3.255 9.716 5.000 1.00 89.38 301 GLU A CA 1
ATOM 2542 C C . GLU A 1 301 ? -4.105 10.975 5.240 1.00 89.38 301 GLU A C 1
ATOM 2544 O O . GLU A 1 301 ? -4.563 11.205 6.361 1.00 89.38 301 GLU A O 1
ATOM 2549 N N . ASP A 1 302 ? -4.368 11.753 4.187 1.00 92.12 302 ASP A N 1
ATOM 2550 C CA . ASP A 1 302 ? -5.193 12.963 4.245 1.00 92.12 302 ASP A CA 1
ATOM 2551 C C . ASP A 1 302 ? -6.652 12.637 4.634 1.00 92.12 302 ASP A C 1
ATOM 2553 O O . ASP A 1 302 ? -7.240 13.323 5.476 1.00 92.12 302 ASP A O 1
ATOM 2557 N N . ASP A 1 303 ? -7.232 11.564 4.082 1.00 89.19 303 ASP A N 1
ATOM 2558 C CA . ASP A 1 303 ? -8.585 11.087 4.407 1.00 89.19 303 ASP A CA 1
ATOM 2559 C C . ASP A 1 303 ? -8.697 10.689 5.893 1.00 89.19 303 ASP A C 1
ATOM 2561 O O . ASP A 1 303 ? -9.665 11.040 6.576 1.00 89.19 303 ASP A O 1
ATOM 2565 N N . VAL A 1 304 ? -7.680 10.010 6.434 1.00 85.94 304 VAL A N 1
ATOM 2566 C CA . VAL A 1 304 ? -7.625 9.623 7.855 1.00 85.94 304 VAL A CA 1
ATOM 2567 C C . VAL A 1 304 ? -7.475 10.836 8.746 1.00 85.94 304 VAL A C 1
ATOM 2569 O O . VAL A 1 304 ? -8.194 10.959 9.737 1.00 85.94 304 VAL A O 1
ATOM 2572 N N . GLN A 1 305 ? -6.565 11.744 8.400 1.00 88.12 305 GLN A N 1
ATOM 2573 C CA . GLN A 1 305 ? -6.350 12.964 9.165 1.00 88.12 305 GLN A CA 1
ATOM 2574 C C . GLN A 1 305 ? -7.630 13.805 9.218 1.00 88.12 305 GLN A C 1
ATOM 2576 O O . GLN A 1 305 ? -7.957 14.372 10.263 1.00 88.12 305 GLN A O 1
ATOM 2581 N N . THR A 1 306 ? -8.375 13.846 8.113 1.00 91.00 306 THR A N 1
ATOM 2582 C CA . THR A 1 306 ? -9.669 14.527 8.012 1.00 91.00 306 THR A CA 1
ATOM 2583 C C . THR A 1 306 ? -10.697 13.855 8.921 1.00 91.00 306 THR A C 1
ATOM 2585 O O . THR A 1 306 ? -11.262 14.526 9.782 1.00 91.00 306 THR A O 1
ATOM 2588 N N . CYS A 1 307 ? -10.846 12.529 8.841 1.00 86.19 307 CYS A N 1
ATOM 2589 C CA . CYS A 1 307 ? -11.758 11.763 9.697 1.00 86.19 307 CYS A CA 1
ATOM 2590 C C . CYS A 1 307 ? -11.420 11.907 11.195 1.00 86.19 307 CYS A C 1
ATOM 2592 O O . CYS A 1 307 ? -12.296 12.111 12.030 1.00 86.19 307 CYS A O 1
ATOM 2594 N N . GLN A 1 308 ? -10.135 11.899 11.561 1.00 83.81 308 GLN A N 1
ATOM 2595 C CA . GLN A 1 308 ? -9.694 12.138 12.939 1.00 83.81 308 GLN A CA 1
ATOM 2596 C C . GLN A 1 308 ? -9.981 13.565 13.419 1.00 83.81 308 GLN A C 1
ATOM 2598 O O . GLN A 1 308 ? -10.259 13.775 14.600 1.00 83.81 308 GLN A O 1
ATOM 2603 N N . ASN A 1 309 ? -9.880 14.560 12.539 1.00 86.94 309 ASN A N 1
ATOM 2604 C CA . ASN A 1 309 ? -10.202 15.942 12.882 1.00 86.94 309 ASN A CA 1
ATOM 2605 C C . ASN A 1 309 ? -11.713 16.130 13.066 1.00 86.94 309 ASN A C 1
ATOM 2607 O O . ASN A 1 309 ? -12.121 16.827 13.993 1.00 86.94 309 ASN A O 1
ATOM 2611 N N . GLU A 1 310 ? -12.528 15.461 12.249 1.00 83.88 310 GLU A N 1
ATOM 2612 C CA . GLU A 1 310 ? -13.982 15.396 12.425 1.00 83.88 310 GLU A CA 1
ATOM 2613 C C . GLU A 1 310 ? -14.348 14.705 13.743 1.00 83.88 310 GLU A C 1
ATOM 2615 O O . GLU A 1 310 ? -15.149 15.244 14.503 1.00 83.88 310 GLU A O 1
ATOM 2620 N N . ALA A 1 311 ? -13.675 13.598 14.086 1.00 79.12 311 ALA A N 1
ATOM 2621 C CA . ALA A 1 311 ? -13.852 12.884 15.354 1.00 79.12 311 ALA A CA 1
ATOM 2622 C C . ALA A 1 311 ? -13.602 13.762 16.594 1.00 79.12 311 ALA A C 1
ATOM 2624 O O . ALA A 1 311 ? -14.225 13.569 17.639 1.00 79.12 311 ALA A O 1
ATOM 2625 N N . LYS A 1 312 ? -12.678 14.728 16.495 1.00 80.31 312 LYS A N 1
ATOM 2626 C CA . LYS A 1 312 ? -12.363 15.674 17.579 1.00 80.31 312 LYS A CA 1
ATOM 2627 C C . LYS A 1 312 ? -13.436 16.748 17.762 1.00 80.31 312 LYS A C 1
ATOM 2629 O O . LYS A 1 312 ? -13.520 17.330 18.843 1.00 80.31 312 LYS A O 1
ATOM 2634 N N . ASP A 1 313 ? -14.254 17.025 16.747 1.00 83.81 313 ASP A N 1
ATOM 2635 C CA . ASP A 1 313 ? -15.358 17.985 16.829 1.00 83.81 313 ASP A CA 1
ATOM 2636 C C . ASP A 1 313 ? -16.588 17.322 17.478 1.00 83.81 313 ASP A C 1
ATOM 2638 O O . ASP A 1 313 ? -17.608 17.050 16.841 1.00 83.81 313 ASP A O 1
ATOM 2642 N N . VAL A 1 314 ? -16.479 17.061 18.789 1.00 66.50 314 VAL A N 1
ATOM 2643 C CA . VAL A 1 314 ? -17.469 16.351 19.631 1.00 66.50 314 VAL A CA 1
ATOM 2644 C C . VAL A 1 314 ? -18.888 16.923 19.494 1.00 66.50 314 VAL A C 1
ATOM 2646 O O . VAL A 1 314 ? -19.870 16.218 19.697 1.00 66.50 314 VAL A O 1
ATOM 2649 N N . LYS A 1 315 ? -19.025 18.195 19.098 1.00 73.81 315 LYS A N 1
ATOM 2650 C CA . LYS A 1 315 ? -20.320 18.875 18.949 1.00 73.81 315 LYS A CA 1
ATOM 2651 C C . LYS A 1 315 ? -21.208 18.289 17.849 1.00 73.81 315 LYS A C 1
ATOM 2653 O O . LYS A 1 315 ? -22.409 18.540 17.868 1.00 73.81 315 LYS A O 1
ATOM 2658 N N . LYS A 1 316 ? -20.641 17.558 16.887 1.00 66.88 316 LYS A N 1
ATOM 2659 C CA . LYS A 1 316 ? -21.378 16.994 15.742 1.00 66.88 316 LYS A CA 1
ATOM 2660 C C . LYS A 1 316 ? -21.638 15.494 15.859 1.00 66.88 316 LYS A C 1
ATOM 2662 O O . LYS A 1 316 ? -22.292 14.933 14.985 1.00 66.88 316 LYS A O 1
ATOM 2667 N N . LEU A 1 317 ? -21.124 14.845 16.902 1.00 69.81 317 LEU A N 1
ATOM 2668 C CA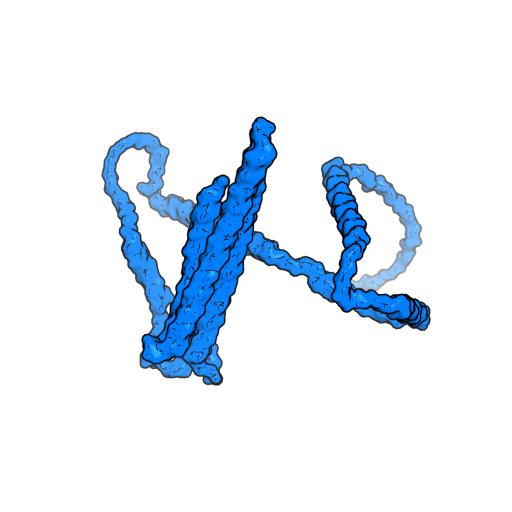 . LEU A 1 317 ? -21.039 13.391 16.976 1.00 69.81 317 LEU A CA 1
ATOM 2669 C C . LEU A 1 317 ? -21.842 12.846 18.151 1.00 69.81 317 LEU A C 1
ATOM 2671 O O . LEU A 1 317 ? -21.674 13.273 19.288 1.00 69.81 317 LEU A O 1
ATOM 2675 N N . THR A 1 318 ? -22.704 11.874 17.855 1.00 68.69 318 THR A N 1
ATOM 2676 C CA . THR A 1 318 ? -23.501 11.142 18.848 1.00 68.69 318 THR A CA 1
ATOM 2677 C C . THR A 1 318 ? -22.617 10.237 19.712 1.00 68.69 318 THR A C 1
ATOM 2679 O O . THR A 1 318 ? -22.889 10.083 20.896 1.00 68.69 318 THR A O 1
ATOM 2682 N N . ASP A 1 319 ? -21.537 9.695 19.129 1.00 77.25 319 ASP A N 1
ATOM 2683 C CA . ASP A 1 319 ? -20.501 8.922 19.821 1.00 77.25 319 ASP A CA 1
ATOM 2684 C C . ASP A 1 319 ? -19.120 9.119 19.143 1.00 77.25 319 ASP A C 1
ATOM 2686 O O . ASP A 1 319 ? -18.881 8.607 18.040 1.00 77.25 319 ASP A O 1
ATOM 2690 N N . PRO A 1 320 ? -18.192 9.867 19.772 1.00 74.81 320 PRO A N 1
ATOM 2691 C CA . PRO A 1 320 ? -16.845 10.088 19.246 1.00 74.81 320 PRO A CA 1
ATOM 2692 C C . PRO A 1 320 ? -15.990 8.817 19.134 1.00 74.81 320 PRO A C 1
ATOM 2694 O O . PRO A 1 320 ? -15.133 8.743 18.254 1.00 74.81 320 PRO A O 1
ATOM 2697 N N . ILE A 1 321 ? -16.205 7.821 20.002 1.00 77.75 321 ILE A N 1
ATOM 2698 C CA . ILE A 1 321 ? -15.413 6.582 20.031 1.00 77.75 321 ILE A CA 1
ATOM 2699 C C . ILE A 1 321 ? -15.773 5.727 18.821 1.00 77.75 321 ILE A C 1
ATOM 2701 O O . ILE A 1 321 ? -14.887 5.328 18.066 1.00 77.75 321 ILE A O 1
ATOM 2705 N N . ILE A 1 322 ? -17.070 5.512 18.584 1.00 80.12 322 ILE A N 1
ATOM 2706 C CA . ILE A 1 322 ? -17.552 4.754 17.419 1.00 80.12 322 ILE A CA 1
ATOM 2707 C C . ILE A 1 322 ? -17.085 5.413 16.119 1.00 80.12 322 ILE A C 1
ATOM 2709 O O . ILE A 1 322 ? -16.651 4.732 15.187 1.00 80.12 322 ILE A O 1
ATOM 2713 N N . HIS A 1 323 ? -17.129 6.744 16.052 1.00 80.50 323 HIS A N 1
ATOM 2714 C CA . HIS A 1 323 ? -16.665 7.461 14.873 1.00 80.50 323 HIS A CA 1
ATOM 2715 C C . HIS A 1 323 ? -15.160 7.293 14.646 1.00 80.50 323 HIS A C 1
ATOM 2717 O O . HIS A 1 323 ? -14.737 7.029 13.521 1.00 80.50 323 HIS A O 1
ATOM 2723 N N . TRP A 1 324 ? -14.356 7.360 15.709 1.00 81.44 324 TRP A N 1
ATOM 2724 C CA . TRP A 1 324 ? -12.919 7.119 15.618 1.00 81.44 324 TRP A CA 1
ATOM 2725 C C . TRP A 1 324 ? -12.618 5.692 15.145 1.00 81.44 324 TRP A C 1
ATOM 2727 O O . TRP A 1 324 ? -11.847 5.519 14.206 1.00 81.44 324 TRP A O 1
ATOM 2737 N N . ILE A 1 325 ? -13.284 4.676 15.704 1.00 84.44 325 ILE A N 1
ATOM 2738 C CA . ILE A 1 325 ? -13.166 3.278 15.251 1.00 84.44 325 ILE A CA 1
ATOM 2739 C C . ILE A 1 325 ? -13.513 3.160 13.758 1.00 84.44 325 ILE A C 1
ATOM 2741 O O . ILE A 1 325 ? -12.771 2.545 12.990 1.00 84.44 325 ILE A O 1
ATOM 2745 N N . SER A 1 326 ? -14.589 3.819 13.317 1.00 85.19 326 SER A N 1
ATOM 2746 C CA . SER A 1 326 ? -14.989 3.837 11.907 1.00 85.19 326 SER A CA 1
ATOM 2747 C C . SER A 1 326 ? -13.916 4.440 10.995 1.00 85.19 326 SER A C 1
ATOM 2749 O O . SER A 1 326 ? -13.695 3.922 9.900 1.00 85.19 326 SER A O 1
ATOM 2751 N N . CYS A 1 327 ? -13.215 5.493 11.429 1.00 86.38 327 CYS A N 1
ATOM 2752 C CA . CYS A 1 327 ? -12.109 6.075 10.664 1.00 86.38 327 CYS A CA 1
ATOM 2753 C C . CYS A 1 327 ? -10.990 5.055 10.402 1.00 86.38 327 CYS A C 1
ATOM 2755 O O . CYS A 1 327 ? -10.470 4.979 9.287 1.00 86.38 327 CYS A O 1
ATOM 2757 N N . TYR A 1 328 ? -10.639 4.251 11.408 1.00 85.50 328 TYR A N 1
ATOM 2758 C CA . TYR A 1 328 ? -9.586 3.240 11.290 1.00 85.50 328 TYR A CA 1
ATOM 2759 C C . TYR A 1 328 ? -10.014 2.058 10.420 1.00 85.50 328 TYR A C 1
ATOM 2761 O O . TYR A 1 328 ? -9.242 1.618 9.571 1.00 85.50 328 TYR A O 1
ATOM 2769 N N . GLU A 1 329 ? -11.255 1.592 10.551 1.00 87.00 329 GLU A N 1
ATOM 2770 C CA . GLU A 1 329 ? -11.785 0.544 9.670 1.00 87.00 329 GLU A CA 1
ATOM 2771 C C . GLU A 1 329 ? -11.839 1.004 8.208 1.00 87.00 329 GLU A C 1
ATOM 2773 O O . GLU A 1 329 ? -11.424 0.272 7.309 1.00 87.00 329 GLU A O 1
ATOM 2778 N N . LYS A 1 330 ? -12.258 2.251 7.948 1.00 87.75 330 LYS A N 1
ATOM 2779 C CA . LYS A 1 330 ? -12.222 2.831 6.595 1.00 87.75 330 LYS A CA 1
ATOM 2780 C C . LYS A 1 330 ? -10.807 2.849 6.017 1.00 87.75 330 LYS A C 1
ATOM 2782 O O . LYS A 1 330 ? -10.639 2.544 4.839 1.00 87.75 330 LYS A O 1
ATOM 2787 N N . LEU A 1 331 ? -9.795 3.169 6.826 1.00 87.88 331 LEU A N 1
ATOM 2788 C CA . LEU A 1 331 ? -8.394 3.121 6.401 1.00 87.88 331 LEU A CA 1
ATOM 2789 C C . LEU A 1 331 ? -7.943 1.697 6.063 1.00 87.88 331 LEU A C 1
ATOM 2791 O O . LEU A 1 331 ? -7.297 1.486 5.038 1.00 87.88 331 LEU A O 1
ATOM 2795 N N . ILE A 1 332 ? -8.298 0.721 6.902 1.00 88.88 332 ILE A N 1
ATOM 2796 C CA . ILE A 1 332 ? -7.974 -0.690 6.665 1.00 88.88 332 ILE A CA 1
ATOM 2797 C C . ILE A 1 332 ? -8.561 -1.145 5.324 1.00 88.88 332 ILE A C 1
ATOM 2799 O O . ILE A 1 332 ? -7.832 -1.688 4.497 1.00 88.88 332 ILE A O 1
ATOM 2803 N N . LEU A 1 333 ? -9.837 -0.843 5.070 1.00 88.69 333 LEU A N 1
ATOM 2804 C CA . LEU A 1 333 ? -10.504 -1.147 3.799 1.00 88.69 333 LEU A CA 1
ATOM 2805 C C . LEU A 1 333 ? -9.903 -0.371 2.617 1.00 88.69 333 LEU A C 1
ATOM 2807 O O . LEU A 1 333 ? -9.858 -0.871 1.491 1.00 88.69 333 LEU A O 1
ATOM 2811 N N . ARG A 1 334 ? -9.394 0.847 2.851 1.00 90.88 334 ARG A N 1
ATOM 2812 C CA . ARG A 1 334 ? -8.734 1.634 1.804 1.00 90.88 334 ARG A CA 1
ATOM 2813 C C . ARG A 1 334 ? -7.482 0.931 1.284 1.00 90.88 334 ARG A C 1
ATOM 2815 O O . ARG A 1 334 ? -7.243 1.010 0.080 1.00 90.88 334 ARG A O 1
ATOM 2822 N N . PHE A 1 335 ? -6.730 0.204 2.117 1.00 92.06 335 PHE A N 1
ATOM 2823 C CA . PHE A 1 335 ? -5.586 -0.585 1.640 1.00 92.06 335 PHE A CA 1
ATOM 2824 C C . PHE A 1 335 ? -5.984 -1.601 0.567 1.00 92.06 335 PHE A C 1
ATOM 2826 O O . PHE A 1 335 ? -5.308 -1.670 -0.454 1.00 92.06 335 PHE A O 1
ATOM 2833 N N . ASP A 1 336 ? -7.107 -2.301 0.730 1.00 92.25 336 ASP A N 1
ATOM 2834 C CA . ASP A 1 336 ? -7.585 -3.284 -0.254 1.00 92.25 336 ASP A CA 1
ATOM 2835 C C . ASP A 1 336 ? -7.875 -2.617 -1.608 1.00 92.25 336 ASP A C 1
ATOM 2837 O O . ASP A 1 336 ? -7.435 -3.086 -2.658 1.00 92.25 336 ASP A O 1
ATOM 2841 N N . SER A 1 337 ? -8.556 -1.466 -1.587 1.00 94.31 337 SER A N 1
ATOM 2842 C CA . SER A 1 337 ? -8.821 -0.697 -2.809 1.00 94.31 337 SER A CA 1
ATOM 2843 C C . SER A 1 337 ? -7.544 -0.136 -3.447 1.00 94.31 337 SER A C 1
ATOM 2845 O O . SER A 1 337 ? -7.407 -0.160 -4.666 1.00 94.31 337 SER A O 1
ATOM 2847 N N . MET A 1 338 ? -6.570 0.309 -2.643 1.00 95.19 338 MET A N 1
ATOM 2848 C CA . MET A 1 338 ? -5.284 0.789 -3.155 1.00 95.19 338 MET A CA 1
ATOM 2849 C C . MET A 1 338 ? -4.484 -0.331 -3.819 1.00 95.19 338 MET A C 1
ATOM 2851 O O . MET A 1 338 ? -3.859 -0.087 -4.845 1.00 95.19 338 MET A O 1
ATOM 2855 N N . GLU A 1 339 ? -4.505 -1.550 -3.275 1.00 95.38 339 GLU A N 1
ATOM 2856 C CA . GLU A 1 339 ? -3.850 -2.703 -3.905 1.00 95.38 339 GLU A CA 1
ATOM 2857 C C . GLU A 1 339 ? -4.444 -2.993 -5.288 1.00 95.38 339 GLU A C 1
ATOM 2859 O O . GLU A 1 339 ? -3.699 -3.203 -6.247 1.00 95.38 339 GLU A O 1
ATOM 2864 N N . GLN A 1 340 ? -5.772 -2.936 -5.422 1.00 95.50 340 GLN A N 1
ATOM 2865 C CA . GLN A 1 340 ? -6.455 -3.117 -6.706 1.00 95.50 340 GLN A CA 1
ATOM 2866 C C . GLN A 1 340 ? -6.118 -1.998 -7.701 1.00 95.50 340 GLN A C 1
ATOM 2868 O O . GLN A 1 340 ? -5.766 -2.282 -8.846 1.00 95.50 340 GLN A O 1
ATOM 2873 N N . GLU A 1 341 ? -6.177 -0.738 -7.259 1.00 94.81 341 GLU A N 1
ATOM 2874 C CA . GLU A 1 341 ? -5.846 0.435 -8.078 1.00 94.81 341 GLU A CA 1
ATOM 2875 C C . GLU A 1 341 ? -4.387 0.381 -8.569 1.00 94.81 341 GLU A C 1
ATOM 2877 O O . GLU A 1 341 ? -4.124 0.565 -9.758 1.00 94.81 341 GLU A O 1
ATOM 2882 N N . ILE A 1 342 ? -3.437 0.044 -7.686 1.00 94.56 342 ILE A N 1
ATOM 2883 C CA . ILE A 1 342 ? -2.014 -0.102 -8.031 1.00 94.56 342 ILE A CA 1
ATOM 2884 C C . ILE A 1 342 ? -1.802 -1.262 -9.001 1.00 94.56 342 ILE A C 1
ATOM 2886 O O . ILE A 1 342 ? -1.107 -1.090 -9.998 1.00 94.56 342 ILE A O 1
ATOM 2890 N N . THR A 1 343 ? -2.409 -2.422 -8.742 1.00 93.81 343 THR A N 1
ATOM 2891 C CA . THR A 1 343 ? -2.281 -3.593 -9.623 1.00 93.81 343 THR A CA 1
ATOM 2892 C C . THR A 1 343 ? -2.800 -3.271 -11.023 1.00 93.81 343 THR A C 1
ATOM 2894 O O . THR A 1 343 ? -2.134 -3.571 -12.013 1.00 93.81 343 THR A O 1
ATOM 2897 N N . SER A 1 344 ? -3.961 -2.617 -11.113 1.00 93.38 344 SER A N 1
ATOM 2898 C CA . SER A 1 344 ? -4.544 -2.182 -12.383 1.00 93.38 344 SER A CA 1
ATOM 2899 C C . SER A 1 344 ? -3.607 -1.225 -13.120 1.00 93.38 344 SER A C 1
ATOM 2901 O O . SER A 1 344 ? -3.261 -1.474 -14.275 1.00 93.38 344 SER A O 1
ATOM 2903 N N . GLU A 1 345 ? -3.130 -0.172 -12.455 1.00 90.56 345 GLU A N 1
ATOM 2904 C CA . GLU A 1 345 ? -2.247 0.820 -13.076 1.00 90.56 345 GLU A CA 1
ATOM 2905 C C . GLU A 1 345 ? -0.912 0.205 -13.523 1.00 90.56 345 GLU A C 1
ATOM 2907 O O . GLU A 1 345 ? -0.450 0.432 -14.641 1.00 90.56 345 GLU A O 1
ATOM 2912 N N . PHE A 1 346 ? -0.306 -0.643 -12.690 1.00 91.19 346 PHE A N 1
ATOM 2913 C CA . PHE A 1 346 ? 0.983 -1.269 -12.991 1.00 91.19 346 PHE A CA 1
ATOM 2914 C C . PHE A 1 346 ? 0.850 -2.352 -14.066 1.00 91.19 346 PHE A C 1
ATOM 2916 O O . PHE A 1 346 ? 1.813 -2.634 -14.786 1.00 91.19 346 PHE A O 1
ATOM 2923 N N . SER A 1 347 ? -0.328 -2.964 -14.213 1.00 86.88 347 SER A N 1
ATOM 2924 C CA . SER A 1 347 ? -0.604 -3.919 -15.289 1.00 86.88 347 SER A CA 1
ATOM 2925 C C . SER A 1 347 ? -0.631 -3.253 -16.667 1.00 86.88 347 SER A C 1
ATOM 2927 O O . SER A 1 347 ? -0.117 -3.843 -17.616 1.00 86.88 347 SER A O 1
ATOM 2929 N N . ASN A 1 348 ? -1.109 -2.005 -16.748 1.00 83.06 348 ASN A N 1
ATOM 2930 C CA . ASN A 1 348 ? -1.161 -1.215 -17.983 1.00 83.06 348 ASN A CA 1
ATOM 2931 C C . ASN A 1 348 ? 0.225 -0.785 -18.484 1.00 83.06 348 ASN A C 1
ATOM 2933 O O . ASN A 1 348 ? 0.372 -0.396 -19.642 1.00 83.06 348 ASN A O 1
ATOM 2937 N N . PHE A 1 349 ? 1.249 -0.861 -17.631 1.00 74.44 349 PHE A N 1
ATOM 2938 C CA . PHE A 1 349 ? 2.628 -0.634 -18.034 1.00 74.44 349 PHE A CA 1
ATOM 2939 C C . PHE A 1 349 ? 3.169 -1.872 -18.770 1.00 74.44 349 PHE A C 1
ATOM 2941 O O . PHE A 1 349 ? 3.369 -2.926 -18.151 1.00 74.44 349 PHE A O 1
ATOM 2948 N N . ILE A 1 350 ? 3.378 -1.745 -20.085 1.00 58.41 350 ILE A N 1
ATOM 2949 C CA . ILE A 1 350 ? 3.984 -2.752 -20.975 1.00 58.41 350 ILE A CA 1
ATOM 2950 C C . ILE A 1 350 ? 5.333 -2.242 -21.464 1.00 58.41 350 ILE A C 1
ATOM 2952 O O . ILE A 1 350 ? 5.357 -1.130 -22.038 1.00 58.41 350 ILE A O 1
#

pLDDT: mean 72.7, std 17.94, range [32.09, 95.94]

Foldseek 3Di:
DDDDDDDDDDDDDDDDDDDDDPDDPDDVVVVVVVVVVVVVVVVVVVVVVVVVVVVVVPDDPDDPDDDDPPPVVVVVVVVVVVVVVVVLVPDDPVVVVVVVVVVVVVVVVVCVVVVPPCPPVNVVVVVVVVVVVVVVVVVVVVVVVVVVVLVPPPPVPPDDDDDDDDDDDDDDPPPPDVVVVVVVVVVVVVVVVPPPCDPVPDDPVVVCVVVVPDPPDDPVVVVLVVLVVVLVVLLVVLVVVLVVLVVVLVVVLVVLLVVQLVVLPPDPPDDPVSSVVSNVVSVVLSVVLVVVLVVLVVVLVVQLVVQVVVLVPVVVDPDSSVSNSVSSVVSSVSSVVSSVVSCVSSVPRD

Radius of gyration: 37.33 Å; Cα contacts (8 Å, |Δi|>4): 70; chains: 1; bounding box: 88×90×88 Å

Mean predicted aligned error: 22.08 Å

Nearest PDB structures (foldseek):
  5j0l-assembly1_B  TM=4.176E-01  e=2.769E+00  synthetic construct
  5owv-assembly1_A  TM=3.445E-01  e=5.453E+00  Campylobacter jejuni
  7ajf-assembly1_a  TM=3.509E-01  e=3.672E+00  Bos taurus

Solvent-accessible surface area (backbone atoms only — not comparable to full-atom values): 21074 Å² total; per-residue (Å²): 132,90,76,91,83,88,81,90,86,84,92,86,85,85,82,92,77,86,80,78,86,85,78,83,84,75,58,72,66,60,57,54,52,52,53,53,49,52,54,53,51,50,54,51,54,50,51,54,51,50,50,54,51,53,59,64,69,71,69,82,81,84,69,94,81,73,80,73,81,54,75,66,58,57,51,51,50,53,51,49,52,52,54,53,50,56,54,61,70,72,49,52,73,70,56,50,48,53,51,51,53,49,52,47,53,50,50,52,52,47,48,64,70,63,43,78,68,77,48,74,61,54,56,51,51,50,53,50,52,50,52,50,49,55,50,53,52,51,52,52,52,51,53,52,51,51,50,51,49,60,70,66,45,59,80,90,70,66,74,78,89,67,92,83,81,86,85,87,82,90,78,81,82,70,75,66,56,69,68,56,51,51,50,51,51,49,53,49,52,48,57,75,63,57,61,101,65,65,78,89,78,56,56,75,66,58,54,31,58,74,72,67,47,58,89,92,54,57,65,69,60,51,51,50,50,51,51,52,52,50,51,52,52,53,46,50,53,51,51,54,51,50,53,53,48,48,53,50,52,50,51,52,50,53,51,49,43,54,51,46,50,51,59,43,60,72,53,85,86,59,51,72,66,59,32,50,54,44,44,46,53,46,51,50,52,54,51,48,52,54,51,49,55,49,52,52,52,50,48,53,52,52,53,42,54,50,44,53,54,54,36,68,46,54,92,80,46,97,50,47,66,64,48,46,54,48,41,54,53,52,52,54,54,45,51,59,55,48,52,52,53,47,52,54,58,58,64,71,63,125

Sequence (350 aa):
MEQQQSDQSQHQQPQSTQSNNTEQNATPKIQIDLDRYRRKQQIIDDAETQRKIDLKNVQKKPHPGFKPPSLSAQQQFEESQRKQQLQREQLTEEQKEHYRQQDKYFADRVNAMSAPNFSYLDIFEQQAVERKRAQDEFYKYKDEEESKYEQNKPAMFRKNVKVLDEADQEDQTKQLDWKAQEFEAHKKLQKDLDMDFDPDTKSQDELREFFKVSKDKDAVKYMNEQIFEYLYERLRDRQIKFYAFLNKEFNVMNFKSARCSMHCFDSIDRSVSQVNDCLKLCREGISGCKTYAYKLQKKAEDDVQTCQNEAKDVKKLTDPIIHWISCYEKLILRFDSMEQEITSEFSNFI

Secondary structure (DSSP, 8-state):
---------------PPP---------HHHHHHHHHHHHHHHHHHHHHHHHHHHHHH------TT-PPPPHHHHHHHHHHHHHHHHHHHTS-HHHHHHHHHHHHHHHHHHHHHHS----HHHHHHHHHHHHHHHHHHHHHHHHHHHHHHHHHS-GGG--------------------HHHHHHHHHHHHHHHS--S--TTTS-HHHHHHHTT--TTS-HHHHHHHHHHHHHHHHHHHHHHHHHHHHHHHHHHHHHHHHHHHHHTTS-TTS-HHHHHHHHHHHHHHHHHHHHHHHHHHHHHHHHHHHHHHHHH-GGG-S-HHHHHHHHHHHHHHHHHHHHHHHHHHHHT--

Organism: Stylonychia lemnae (NCBI:txid5949)